Protein AF-A0A7W4UCV7-F1 (afdb_monomer)

InterPro domains:
  IPR056918 Octameric membrane protein [PF24838] (59-195)

Foldseek 3Di:
DDDDDDDDPPPDDPDPVCCCVQPNQDPQDDLQVLCQPLDVNSDQAALVNDDPVVNVVLVVVLVVLVVVLVVLVVVLVVLLVVLVVVLVVVVVVVVVVVVPDDLDALVRVPVVLVVLLVSLVVSLRVSSVSVRVSSNSVSSSQSSCVRPPHRCVNPPVCVQQPVVPDCVSPPDCSVVSNVVSVVSNVVSVVVSVVSNVD

Sequence (198 a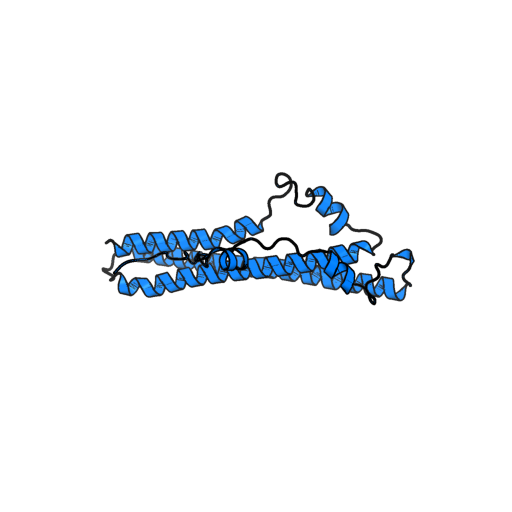a):
MSDDSAGTAVTSPVPRRLWDRYVRTAPSPPLAPIRARLWPGGKAVTWDSLDSATRAAVLDQYKVYVEGADRISARRGVANSFFLALNTAVVTLVGIVAEHPVRISAVMILAPWLALVVQCLAWFWILRSYRQLSSAKYAVIGAIEEALPSSPWWRAEWSALGGGTDSTRYWPFSHVEQLIPALFAGVYSLGFLLLAVR

Secondary structure (DSSP, 8-state):
-------------THHHHHHHHTS-PPPPPHHHHHHHHSGGG----GGGS-HHHHHHHHHHHHHHHHHHHHHHHHHHHHHHHHHHHHHHHHHHHHHHHTS-----HHHHHHHHHHHHHHHHHHHHHHHHHHHHHHHHHHHHHHHHTTSS--IIIIIIHHHTTTTT-TTT---HHHHHHHHHHHHHHHHHHHHHHHHT-

pLDDT: mean 83.21, std 16.08, range [34.19, 97.31]

Organism: NCBI:txid43670

Mean predicted aligned error: 9.28 Å

Solvent-accessible surface area (backbone atoms only — not comparable to full-atom values): 11516 Å² total; per-residue (Å²): 132,90,78,89,82,84,79,80,79,81,75,74,75,74,62,61,69,55,43,54,70,74,67,47,82,78,70,76,65,71,58,68,69,48,52,45,64,72,33,85,94,38,50,88,62,53,54,85,78,48,54,74,70,56,50,50,51,53,53,51,52,47,53,56,49,52,53,54,36,49,55,49,53,51,51,43,50,53,53,52,52,51,53,50,52,52,53,51,52,51,52,53,53,52,55,60,51,62,76,57,84,68,97,66,57,52,73,72,54,46,59,61,49,49,52,51,40,52,49,25,49,52,51,40,52,52,53,50,50,45,51,54,52,39,44,46,44,53,53,51,51,36,59,51,30,70,29,43,97,61,34,65,62,58,59,48,45,36,50,71,38,37,69,84,75,37,64,88,70,47,72,69,65,67,59,60,65,54,45,50,34,54,51,52,36,48,53,54,51,52,54,49,52,63,55,55,77,105

Structure (mmCIF, N/CA/C/O backbone):
data_AF-A0A7W4UCV7-F1
#
_entry.id   AF-A0A7W4UCV7-F1
#
loop_
_atom_site.group_PDB
_atom_site.id
_atom_site.type_symbol
_atom_site.label_atom_id
_atom_site.label_alt_id
_atom_site.label_comp_id
_atom_site.label_asym_id
_atom_site.label_entity_id
_atom_site.label_seq_id
_atom_site.pdbx_PDB_ins_code
_atom_site.Cartn_x
_atom_site.Cartn_y
_atom_site.Cartn_z
_atom_site.occupancy
_atom_site.B_iso_or_equiv
_atom_site.auth_seq_id
_atom_site.auth_comp_id
_atom_site.auth_asym_id
_atom_site.auth_atom_id
_atom_site.pdbx_PDB_model_num
ATOM 1 N N . MET A 1 1 ? -63.977 -11.517 -11.758 1.00 37.31 1 MET A N 1
ATOM 2 C CA . MET A 1 1 ? -63.776 -12.950 -11.481 1.00 37.31 1 MET A CA 1
ATOM 3 C C . MET A 1 1 ? -62.400 -13.299 -12.033 1.00 37.31 1 MET A C 1
ATOM 5 O O . MET A 1 1 ? -62.285 -13.244 -13.247 1.00 37.31 1 MET A O 1
ATOM 9 N N . SER A 1 2 ? -61.405 -13.464 -11.143 1.00 34.19 2 SER A N 1
ATOM 10 C CA . SER A 1 2 ? -60.189 -14.321 -11.229 1.00 34.19 2 SER A CA 1
ATOM 11 C C . SER A 1 2 ? -59.435 -14.446 -12.570 1.00 34.19 2 SER A C 1
ATOM 13 O O . SER A 1 2 ? -60.044 -14.739 -13.588 1.00 34.19 2 SER A O 1
ATOM 15 N N . ASP A 1 3 ? -58.110 -14.421 -12.673 1.00 38.16 3 ASP A N 1
ATOM 16 C CA . ASP A 1 3 ? -57.015 -14.400 -11.700 1.00 38.16 3 ASP A CA 1
ATOM 17 C C . ASP A 1 3 ? -55.701 -14.225 -12.486 1.00 38.16 3 ASP A C 1
ATOM 19 O O . ASP A 1 3 ? -55.603 -14.634 -13.643 1.00 38.16 3 ASP A O 1
ATOM 23 N N . ASP A 1 4 ? -54.716 -13.630 -11.823 1.00 44.81 4 ASP A N 1
ATOM 24 C CA . ASP A 1 4 ? -53.284 -13.945 -11.825 1.00 44.81 4 ASP A CA 1
ATOM 25 C C . ASP A 1 4 ? -52.659 -14.823 -12.928 1.00 44.81 4 ASP A C 1
ATOM 27 O O . ASP A 1 4 ? -52.883 -16.027 -13.027 1.00 44.81 4 ASP A O 1
ATOM 31 N N . SER A 1 5 ? -51.616 -14.268 -13.557 1.00 39.44 5 SER A N 1
ATOM 32 C CA . SER A 1 5 ? -50.313 -14.948 -13.549 1.00 39.44 5 SER A CA 1
ATOM 33 C C . SER A 1 5 ? -49.166 -13.938 -13.628 1.00 39.44 5 SER A C 1
ATOM 35 O O . SER A 1 5 ? -48.867 -13.361 -14.676 1.00 39.44 5 SER A O 1
ATOM 37 N N . ALA A 1 6 ? -48.535 -13.740 -12.474 1.00 40.25 6 ALA A N 1
ATOM 38 C CA . ALA A 1 6 ? -47.362 -12.921 -12.241 1.00 40.25 6 ALA A CA 1
ATOM 39 C C . ALA A 1 6 ? -46.143 -13.382 -13.063 1.00 40.25 6 ALA A C 1
ATOM 41 O O . ALA A 1 6 ? -45.624 -14.483 -12.884 1.00 40.25 6 ALA A O 1
ATOM 42 N N . GLY A 1 7 ? -45.625 -12.487 -13.905 1.00 35.56 7 GLY A N 1
ATOM 43 C CA . GLY A 1 7 ? -44.251 -12.559 -14.392 1.00 35.56 7 GLY A CA 1
ATOM 44 C C . GLY A 1 7 ? -43.306 -12.122 -13.277 1.00 35.56 7 GLY A C 1
ATOM 45 O O . GLY A 1 7 ? -43.182 -10.935 -12.984 1.00 35.56 7 GLY A O 1
ATOM 46 N N . THR A 1 8 ? -42.656 -13.085 -12.631 1.00 39.16 8 THR A N 1
ATOM 47 C CA . THR A 1 8 ? -41.638 -12.866 -11.601 1.00 39.16 8 THR A CA 1
ATOM 48 C C . THR A 1 8 ? -40.481 -12.032 -12.151 1.00 39.16 8 THR A C 1
ATOM 50 O O . THR A 1 8 ? -39.609 -12.540 -12.859 1.00 39.16 8 THR A O 1
ATOM 53 N N . ALA A 1 9 ? -40.447 -10.747 -11.799 1.00 40.94 9 ALA A N 1
ATOM 54 C CA . ALA A 1 9 ? -39.257 -9.924 -11.924 1.00 40.94 9 ALA A CA 1
ATOM 55 C C . ALA A 1 9 ? -38.186 -10.492 -10.983 1.00 40.94 9 ALA A C 1
ATOM 57 O O . ALA A 1 9 ? -38.262 -10.346 -9.764 1.00 40.94 9 ALA A O 1
ATOM 58 N N . VAL A 1 10 ? -37.197 -11.179 -11.557 1.00 48.03 10 VAL A N 1
ATOM 59 C CA . VAL A 1 10 ? -36.006 -11.644 -10.845 1.00 48.03 10 VAL A CA 1
ATOM 60 C C . VAL A 1 10 ? -35.241 -10.411 -10.369 1.00 48.03 10 VAL A C 1
ATOM 62 O O . VAL A 1 10 ? -34.474 -9.795 -11.108 1.00 48.03 10 VAL A O 1
ATOM 65 N N . THR A 1 11 ? -35.468 -10.027 -9.117 1.00 46.53 11 THR A N 1
ATOM 66 C CA . THR A 1 11 ? -34.666 -9.036 -8.409 1.00 46.53 11 THR A CA 1
ATOM 67 C C . THR A 1 11 ? -33.267 -9.614 -8.228 1.00 46.53 11 THR A C 1
ATOM 69 O O . THR A 1 11 ? -33.028 -10.415 -7.323 1.00 46.53 11 THR A O 1
ATOM 72 N N . SER A 1 12 ? -32.318 -9.244 -9.089 1.00 41.19 12 SER A N 1
ATOM 73 C CA . SER A 1 12 ? -30.911 -9.498 -8.787 1.00 41.19 12 SER A CA 1
ATOM 74 C C . SER A 1 12 ? -30.567 -8.711 -7.519 1.00 41.19 12 SER A C 1
ATOM 76 O O . SER A 1 12 ? -30.693 -7.480 -7.541 1.00 41.19 12 SER A O 1
ATOM 78 N N . PRO A 1 13 ? -30.142 -9.349 -6.417 1.00 50.78 13 PRO A N 1
ATOM 79 C CA . PRO A 1 13 ? -29.719 -8.591 -5.261 1.00 50.78 13 PRO A CA 1
ATOM 80 C C . PRO A 1 13 ? -28.466 -7.803 -5.670 1.00 50.78 13 PRO A C 1
ATOM 82 O O . PRO A 1 13 ? -27.599 -8.282 -6.410 1.00 50.78 13 PRO A O 1
ATOM 85 N N . VAL A 1 14 ? -28.350 -6.577 -5.175 1.00 56.09 14 VAL A N 1
ATOM 86 C CA . VAL A 1 14 ? -27.246 -5.659 -5.478 1.00 56.09 14 VAL A CA 1
ATOM 87 C C . VAL A 1 14 ? -25.877 -5.998 -4.817 1.00 56.09 14 VAL A C 1
ATOM 89 O O . VAL A 1 14 ? -24.931 -5.260 -5.085 1.00 56.09 14 VAL A O 1
ATOM 92 N N . PRO A 1 15 ? -25.590 -7.088 -4.057 1.00 53.09 15 PRO A N 1
ATOM 93 C CA . PRO A 1 15 ? -24.314 -7.137 -3.340 1.00 53.09 15 PRO A CA 1
ATOM 94 C C . PRO A 1 15 ? -23.116 -7.593 -4.187 1.00 53.09 15 PRO A C 1
ATOM 96 O O . PRO A 1 15 ? -21.992 -7.215 -3.869 1.00 53.09 15 PRO A O 1
ATOM 99 N N . ARG A 1 16 ? -23.291 -8.348 -5.285 1.00 52.12 16 ARG A N 1
ATOM 100 C CA . ARG A 1 16 ? -22.131 -8.903 -6.020 1.00 52.12 16 ARG A CA 1
ATOM 101 C C . ARG A 1 16 ? -21.290 -7.838 -6.728 1.00 52.12 16 ARG A C 1
ATOM 103 O O . ARG A 1 16 ? -20.074 -7.832 -6.588 1.00 52.12 16 ARG A O 1
ATOM 110 N N . ARG A 1 17 ? -21.917 -6.880 -7.422 1.00 55.03 17 ARG A N 1
ATOM 111 C CA . ARG A 1 17 ? -21.181 -5.871 -8.213 1.00 55.03 17 ARG A CA 1
ATOM 112 C C . ARG A 1 17 ? -20.378 -4.887 -7.360 1.00 55.03 17 ARG A C 1
ATOM 114 O O . ARG A 1 17 ? -19.310 -4.462 -7.791 1.00 55.03 17 ARG A O 1
ATOM 121 N N . LEU A 1 18 ? -20.876 -4.509 -6.181 1.00 52.59 18 LEU A N 1
ATOM 122 C CA . LEU A 1 18 ? -20.160 -3.604 -5.275 1.00 52.59 18 LEU A CA 1
ATOM 123 C C . LEU A 1 18 ? -19.070 -4.360 -4.504 1.00 52.59 18 LEU A C 1
ATOM 125 O O . LEU A 1 18 ? -17.946 -3.875 -4.434 1.00 52.59 18 LEU A O 1
ATOM 129 N N . TRP A 1 19 ? -19.350 -5.576 -4.024 1.00 49.88 19 TRP A N 1
ATOM 130 C CA . TRP A 1 19 ? -18.355 -6.429 -3.364 1.00 49.88 19 TRP A CA 1
ATOM 131 C C . TRP A 1 19 ? -17.178 -6.785 -4.284 1.00 4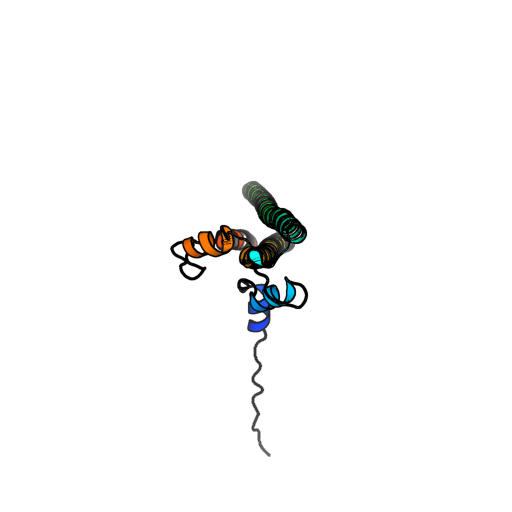9.88 19 TRP A C 1
ATOM 133 O O . TRP A 1 19 ? -16.018 -6.651 -3.891 1.00 49.88 19 TRP A O 1
ATOM 143 N N . ASP A 1 20 ? -17.453 -7.150 -5.540 1.00 56.53 20 ASP A N 1
ATOM 144 C CA . ASP A 1 20 ? -16.415 -7.419 -6.542 1.00 56.53 20 ASP A CA 1
ATOM 145 C C . ASP A 1 20 ? -15.575 -6.171 -6.862 1.00 56.53 20 ASP A C 1
ATOM 147 O O . ASP A 1 20 ? -14.372 -6.277 -7.089 1.00 56.53 20 ASP A O 1
ATOM 151 N N . ARG A 1 21 ? -16.174 -4.973 -6.852 1.00 55.69 21 ARG A N 1
ATOM 152 C CA . ARG A 1 21 ? -15.442 -3.717 -7.097 1.00 55.69 21 ARG A CA 1
ATOM 153 C C . ARG A 1 21 ? -14.578 -3.304 -5.909 1.00 55.69 21 ARG A C 1
ATOM 155 O O . ARG A 1 21 ? -13.449 -2.841 -6.083 1.00 55.69 21 ARG A O 1
ATOM 162 N N . TYR A 1 22 ? -15.108 -3.457 -4.705 1.00 53.06 22 TYR A N 1
ATOM 163 C CA . TYR A 1 22 ? -14.568 -2.796 -3.524 1.00 53.06 22 TYR A CA 1
ATOM 164 C C . TYR A 1 22 ? -13.787 -3.724 -2.599 1.00 53.06 22 TYR A C 1
ATOM 166 O O . TYR A 1 22 ? -12.794 -3.298 -2.013 1.00 53.06 22 TYR A O 1
ATOM 174 N N . VAL A 1 23 ? -14.144 -5.005 -2.548 1.00 55.81 23 VAL A N 1
ATOM 175 C CA . VAL A 1 23 ? -13.533 -5.970 -1.628 1.00 55.81 23 VAL A CA 1
ATOM 176 C C . VAL A 1 23 ? -12.641 -6.969 -2.362 1.00 55.81 23 VAL A C 1
ATOM 178 O O . VAL A 1 23 ? -11.525 -7.233 -1.917 1.00 55.81 23 VAL A O 1
ATOM 181 N N . ARG A 1 24 ? -13.024 -7.452 -3.548 1.00 56.09 24 ARG A N 1
ATOM 182 C CA . ARG A 1 24 ? -12.231 -8.462 -4.275 1.00 56.09 24 ARG A CA 1
ATOM 183 C C . ARG A 1 24 ? -10.873 -7.925 -4.722 1.00 56.09 24 ARG A C 1
ATOM 185 O O . ARG A 1 24 ? -10.802 -6.865 -5.332 1.00 56.09 24 ARG A O 1
ATOM 192 N N . THR A 1 25 ? -9.780 -8.611 -4.401 1.00 58.34 25 THR A N 1
ATOM 193 C CA . THR A 1 25 ? -8.408 -8.233 -4.777 1.00 58.34 25 THR A CA 1
ATOM 194 C C . THR A 1 25 ? -8.333 -8.002 -6.287 1.00 58.34 25 THR A C 1
ATOM 196 O O . THR A 1 25 ? -8.453 -8.944 -7.064 1.00 58.34 25 THR A O 1
ATOM 199 N N . ALA A 1 26 ? -8.173 -6.741 -6.715 1.00 60.84 26 ALA A N 1
ATOM 200 C CA . ALA A 1 26 ? -7.984 -6.447 -8.131 1.00 60.84 26 ALA A CA 1
ATOM 201 C C . ALA A 1 26 ? -6.728 -7.197 -8.619 1.00 60.84 26 ALA A C 1
ATOM 203 O O . ALA A 1 26 ? -5.684 -7.066 -7.953 1.00 60.84 26 ALA A O 1
ATOM 204 N N . PRO A 1 27 ? -6.836 -7.994 -9.700 1.00 66.69 27 PRO A N 1
ATOM 205 C CA . PRO A 1 27 ? -5.694 -8.682 -10.286 1.00 66.69 27 PRO A CA 1
ATOM 206 C C . PRO A 1 27 ? -4.683 -7.661 -10.814 1.00 66.69 27 PRO A C 1
ATOM 208 O O . PRO A 1 27 ? -5.014 -6.485 -11.000 1.00 66.69 27 PRO A O 1
ATOM 211 N N . SER A 1 28 ? -3.449 -8.106 -11.051 1.00 69.56 28 SER A N 1
ATOM 212 C CA . SER A 1 28 ? -2.448 -7.284 -11.732 1.00 69.56 28 SER A CA 1
ATOM 213 C C . SER A 1 28 ? -3.033 -6.720 -13.034 1.00 69.56 28 SER A C 1
ATOM 215 O O . SER A 1 28 ? -3.764 -7.434 -13.730 1.00 69.56 28 SER A O 1
ATOM 217 N N . PRO A 1 29 ? -2.770 -5.443 -13.358 1.00 81.06 29 PRO A N 1
ATOM 218 C CA . PRO A 1 29 ? -3.373 -4.824 -14.526 1.00 81.06 29 PRO A CA 1
ATOM 219 C C . PRO A 1 29 ? -2.959 -5.552 -15.811 1.00 81.06 29 PRO A C 1
ATOM 221 O O . PRO A 1 29 ? -1.829 -6.038 -15.910 1.00 81.06 29 PRO A O 1
ATOM 224 N N . PRO A 1 30 ? -3.857 -5.628 -16.809 1.00 85.50 30 PRO A N 1
ATOM 225 C CA . PRO A 1 30 ? -3.551 -6.284 -18.070 1.00 85.50 30 PRO A CA 1
ATOM 226 C C . PRO A 1 30 ? -2.409 -5.556 -18.786 1.00 85.50 30 PRO A C 1
ATOM 228 O O . PRO A 1 30 ? -2.397 -4.330 -18.888 1.00 85.50 30 PRO A O 1
ATOM 231 N N . LEU A 1 31 ? -1.464 -6.323 -19.326 1.00 86.12 31 LEU A N 1
ATOM 232 C CA . LEU A 1 31 ? -0.253 -5.781 -19.952 1.00 86.12 31 LEU A CA 1
ATOM 233 C C . LEU A 1 31 ? -0.485 -5.247 -21.361 1.00 86.12 31 LEU A C 1
ATOM 235 O O . LEU A 1 31 ? 0.194 -4.317 -21.780 1.00 86.12 31 LEU A O 1
ATOM 239 N N . ALA A 1 32 ? -1.444 -5.812 -22.096 1.00 88.56 32 ALA A N 1
ATOM 240 C CA . ALA A 1 32 ? -1.761 -5.395 -23.461 1.00 88.56 32 ALA A CA 1
ATOM 241 C C . ALA A 1 32 ? -1.995 -3.872 -23.600 1.00 88.56 32 ALA A C 1
ATOM 243 O O . ALA A 1 32 ? -1.324 -3.256 -24.430 1.00 88.56 32 ALA A O 1
ATOM 244 N N . PRO A 1 33 ? -2.852 -3.219 -22.784 1.00 90.31 33 PRO A N 1
ATOM 245 C CA . PRO A 1 33 ? -3.030 -1.769 -22.868 1.00 90.31 33 PRO A CA 1
ATOM 246 C C . PRO A 1 33 ? -1.792 -0.977 -22.431 1.00 90.31 33 PRO A C 1
ATOM 248 O O . PRO A 1 33 ? -1.591 0.129 -22.925 1.00 90.31 33 PRO A O 1
ATOM 251 N N . ILE A 1 34 ? -0.966 -1.522 -21.531 1.00 91.31 34 ILE A N 1
ATOM 252 C CA . ILE A 1 34 ? 0.289 -0.886 -21.111 1.00 91.31 34 ILE A CA 1
ATOM 253 C C . ILE A 1 34 ? 1.271 -0.885 -22.284 1.00 91.31 34 ILE A C 1
ATOM 255 O O . ILE A 1 34 ? 1.723 0.178 -22.696 1.00 91.31 34 ILE A O 1
ATOM 259 N N . ARG A 1 35 ? 1.527 -2.051 -22.886 1.00 90.44 35 ARG A N 1
ATOM 260 C CA . ARG A 1 35 ? 2.420 -2.205 -24.046 1.00 90.44 35 ARG A CA 1
ATOM 261 C C . ARG A 1 35 ? 2.001 -1.317 -25.219 1.00 90.44 35 ARG A C 1
ATOM 263 O O . ARG A 1 35 ? 2.848 -0.669 -25.822 1.00 90.44 35 ARG A O 1
ATOM 270 N N . ALA A 1 36 ? 0.697 -1.231 -25.490 1.00 90.00 36 ALA A N 1
ATOM 271 C CA . ALA A 1 36 ? 0.150 -0.407 -26.568 1.00 90.00 36 ALA A CA 1
ATOM 272 C C . ALA A 1 36 ? 0.306 1.111 -26.346 1.00 90.00 36 ALA A C 1
ATOM 274 O O . ALA A 1 36 ? 0.207 1.873 -27.304 1.00 90.00 36 ALA A O 1
ATOM 275 N N . ARG A 1 37 ? 0.507 1.565 -25.101 1.00 92.50 37 ARG A N 1
ATOM 276 C CA . ARG A 1 37 ? 0.607 2.994 -24.746 1.00 92.50 37 ARG A CA 1
ATOM 277 C C . ARG A 1 37 ? 1.992 3.426 -24.274 1.00 92.50 37 ARG A C 1
ATOM 279 O O . ARG A 1 37 ? 2.225 4.6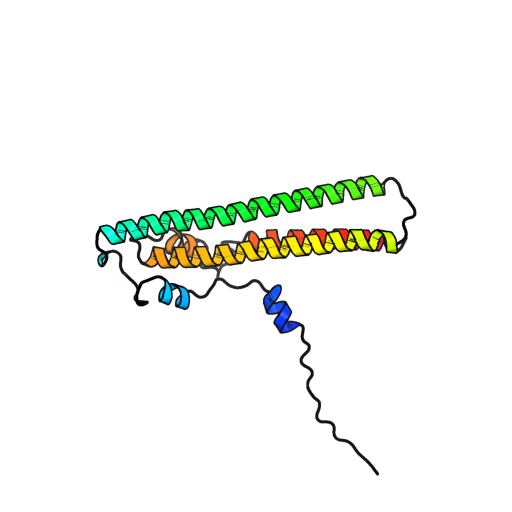24 -24.159 1.00 92.50 37 ARG A O 1
ATOM 286 N N . LEU A 1 38 ? 2.875 2.479 -23.966 1.00 92.56 38 LEU A N 1
ATOM 287 C CA . LEU A 1 38 ? 4.198 2.766 -23.422 1.00 92.56 38 LEU A CA 1
ATOM 288 C C . LEU A 1 38 ? 5.106 3.440 -24.455 1.00 92.56 38 LEU A C 1
ATOM 290 O O . LEU A 1 38 ? 5.801 4.398 -24.132 1.00 92.56 38 LEU A O 1
ATOM 294 N N . TRP A 1 39 ? 5.076 2.942 -25.691 1.00 90.75 39 TRP A N 1
ATOM 295 C CA . TRP A 1 39 ? 5.934 3.411 -26.773 1.00 90.75 39 TRP A CA 1
ATOM 296 C C . TRP A 1 39 ? 5.163 4.320 -27.737 1.00 90.75 39 TRP A C 1
ATOM 298 O O . TRP A 1 39 ? 3.989 4.050 -28.025 1.00 90.75 39 TRP A O 1
ATOM 308 N N . PRO A 1 40 ? 5.799 5.370 -28.289 1.00 86.31 40 PRO A N 1
ATOM 309 C CA . PRO A 1 40 ? 5.191 6.193 -29.327 1.00 86.31 40 PRO A CA 1
ATOM 310 C C . PRO A 1 40 ? 4.684 5.343 -30.501 1.00 86.31 40 PRO A C 1
ATOM 312 O O . PRO A 1 40 ? 5.386 4.471 -31.011 1.00 86.31 40 PRO A O 1
ATOM 315 N N . GLY A 1 41 ? 3.437 5.570 -30.920 1.00 83.44 41 GLY A N 1
ATOM 316 C CA . GLY A 1 41 ? 2.810 4.807 -32.006 1.00 83.44 41 GLY A CA 1
ATOM 317 C C . GLY A 1 41 ? 2.442 3.356 -31.659 1.00 83.44 41 GLY A C 1
ATOM 318 O O . GLY A 1 41 ? 2.043 2.614 -32.554 1.00 83.44 41 GLY A O 1
ATOM 319 N N . GLY A 1 42 ? 2.570 2.940 -30.393 1.00 81.19 42 GLY A N 1
ATOM 320 C CA . GLY A 1 42 ? 2.124 1.634 -29.893 1.00 81.19 42 GLY A CA 1
ATOM 321 C C . GLY A 1 42 ? 2.917 0.430 -30.407 1.00 81.19 42 GLY A C 1
ATOM 322 O O . GLY A 1 42 ? 2.491 -0.710 -30.216 1.00 81.19 42 GLY A O 1
ATOM 323 N N . LYS A 1 43 ? 4.059 0.661 -31.062 1.00 82.00 43 LYS A N 1
ATOM 324 C CA . LYS A 1 43 ? 4.945 -0.398 -31.553 1.00 82.00 43 LYS A CA 1
ATOM 325 C C . LYS A 1 43 ? 5.979 -0.732 -30.487 1.00 82.00 43 LYS A C 1
ATOM 327 O O . LYS A 1 43 ? 6.637 0.164 -29.968 1.00 82.00 43 LYS A O 1
ATOM 332 N N . ALA A 1 44 ? 6.124 -2.018 -30.177 1.00 81.44 44 ALA A N 1
ATOM 333 C CA . ALA A 1 44 ? 7.198 -2.481 -29.309 1.00 81.44 44 ALA A CA 1
ATOM 334 C C . ALA A 1 44 ? 8.559 -2.138 -29.929 1.00 81.44 44 ALA A C 1
ATOM 336 O O . ALA A 1 44 ? 8.744 -2.253 -31.142 1.00 81.44 44 ALA A O 1
ATOM 337 N N . VAL A 1 45 ? 9.493 -1.718 -29.083 1.00 87.62 45 VAL A N 1
ATOM 338 C CA . VAL A 1 45 ? 10.837 -1.300 -29.478 1.00 87.62 45 VAL A CA 1
ATOM 339 C C . VAL A 1 45 ? 11.845 -2.332 -28.980 1.00 87.62 45 VAL A C 1
ATOM 341 O O . VAL A 1 45 ? 11.691 -2.862 -27.881 1.00 87.62 45 VAL A O 1
ATOM 344 N N . THR A 1 46 ? 12.880 -2.619 -29.772 1.00 88.69 46 THR A N 1
ATOM 345 C CA . THR A 1 46 ? 14.003 -3.467 -29.347 1.00 88.69 46 THR A CA 1
ATOM 346 C C . THR A 1 46 ? 15.209 -2.611 -28.978 1.00 88.69 46 THR A C 1
ATOM 348 O O . THR A 1 46 ? 15.446 -1.575 -29.603 1.00 88.69 46 THR A O 1
ATOM 351 N N . TRP A 1 47 ? 16.004 -3.050 -27.999 1.00 89.75 47 TRP A N 1
ATOM 352 C CA . TRP A 1 47 ? 17.213 -2.339 -27.562 1.00 89.75 47 TRP A CA 1
ATOM 353 C C . TRP A 1 47 ? 18.139 -1.959 -28.728 1.00 89.75 47 TRP A C 1
ATOM 355 O O . TRP A 1 47 ? 18.626 -0.828 -28.818 1.00 89.75 47 TRP A O 1
ATOM 365 N N . ASP A 1 48 ? 18.329 -2.891 -29.661 1.00 91.12 48 ASP A N 1
ATOM 366 C CA . ASP A 1 48 ? 19.232 -2.724 -30.800 1.00 91.12 48 ASP A CA 1
ATOM 367 C C . ASP A 1 48 ? 18.712 -1.712 -31.829 1.00 91.12 48 ASP A C 1
ATOM 369 O O . ASP A 1 48 ? 19.513 -1.076 -32.507 1.00 91.12 48 ASP A O 1
ATOM 373 N N . SER A 1 49 ? 17.392 -1.496 -31.895 1.00 89.88 49 SER A N 1
ATOM 374 C CA . SER A 1 49 ? 16.769 -0.525 -32.809 1.00 89.88 49 SER A CA 1
ATOM 375 C C . SER A 1 49 ? 16.871 0.934 -32.347 1.00 89.88 49 SER A C 1
ATOM 377 O O . SER A 1 49 ? 16.645 1.842 -33.143 1.00 89.88 49 SER A O 1
ATOM 379 N N . LEU A 1 50 ? 17.199 1.166 -31.073 1.00 91.69 50 LEU A N 1
ATOM 380 C CA . LEU A 1 50 ? 17.303 2.501 -30.485 1.00 91.69 50 LEU A CA 1
ATOM 381 C C . LEU A 1 50 ? 18.671 3.138 -30.744 1.00 91.69 50 LEU A C 1
ATOM 383 O O . LEU A 1 50 ? 19.702 2.476 -30.634 1.00 91.69 50 LEU A O 1
ATOM 387 N N . ASP A 1 51 ? 18.695 4.443 -31.006 1.00 94.44 51 ASP A N 1
ATOM 388 C CA . ASP A 1 51 ? 19.940 5.210 -31.012 1.00 94.44 51 ASP A CA 1
ATOM 389 C C . ASP A 1 51 ? 20.498 5.404 -29.586 1.00 94.44 51 ASP A C 1
ATOM 391 O O . ASP A 1 51 ? 19.855 5.104 -28.574 1.00 94.44 51 ASP A O 1
ATOM 395 N N . SER A 1 52 ? 21.739 5.884 -29.483 1.00 94.94 52 SER A N 1
ATOM 396 C CA . SER A 1 52 ? 22.416 6.053 -28.190 1.00 94.94 52 SER A CA 1
ATOM 397 C C . SER A 1 52 ? 21.697 7.041 -27.265 1.00 94.94 52 SER A C 1
ATOM 399 O O . SER A 1 52 ? 21.603 6.787 -26.063 1.00 94.94 52 SER A O 1
ATOM 401 N N . ALA A 1 53 ? 21.155 8.131 -27.816 1.00 96.00 53 ALA A N 1
ATOM 402 C CA . ALA A 1 53 ? 20.423 9.142 -27.060 1.00 96.00 53 ALA A CA 1
ATOM 403 C C . ALA A 1 53 ? 19.119 8.579 -26.472 1.00 96.00 53 ALA A C 1
ATOM 405 O O . ALA A 1 53 ? 18.848 8.756 -25.283 1.00 96.00 53 ALA A O 1
ATOM 406 N N . THR A 1 54 ? 18.341 7.834 -27.262 1.00 94.19 54 THR A N 1
ATOM 407 C CA . THR A 1 54 ? 17.090 7.224 -26.798 1.00 94.19 54 THR A CA 1
ATOM 408 C C . THR A 1 54 ? 17.356 6.115 -25.788 1.00 94.19 54 THR A C 1
ATOM 410 O O . THR A 1 54 ? 16.648 6.032 -24.787 1.00 94.19 54 THR A O 1
ATOM 413 N N . ARG A 1 55 ? 18.404 5.297 -25.975 1.00 95.69 55 ARG A N 1
ATOM 414 C CA . ARG A 1 55 ? 18.813 4.292 -24.974 1.00 95.69 55 ARG A CA 1
ATOM 415 C C . ARG A 1 55 ? 19.106 4.928 -23.617 1.00 95.69 55 ARG A C 1
ATOM 417 O O . ARG A 1 55 ? 18.643 4.417 -22.598 1.00 95.69 55 ARG A O 1
ATOM 424 N N . ALA A 1 56 ? 19.839 6.043 -23.603 1.00 96.44 56 ALA A N 1
ATOM 425 C CA . ALA A 1 56 ? 20.126 6.781 -22.377 1.00 96.44 56 ALA A CA 1
ATOM 426 C C . ALA A 1 56 ? 18.838 7.322 -21.732 1.00 96.44 56 ALA A C 1
ATOM 428 O O . ALA A 1 56 ? 18.607 7.089 -20.547 1.00 96.44 56 ALA A O 1
ATOM 429 N N . ALA A 1 57 ? 17.956 7.943 -22.522 1.00 95.62 57 ALA A N 1
ATOM 430 C CA . ALA A 1 57 ? 16.682 8.471 -22.034 1.00 95.62 57 ALA A CA 1
ATOM 431 C C . ALA A 1 57 ? 15.768 7.380 -21.442 1.00 95.62 57 ALA A C 1
ATOM 433 O O . ALA A 1 57 ? 15.202 7.569 -20.366 1.00 95.62 57 ALA A O 1
ATOM 434 N N . VAL A 1 58 ? 15.658 6.219 -22.102 1.00 95.19 58 VAL A N 1
ATOM 435 C CA . VAL A 1 58 ? 14.879 5.070 -21.606 1.00 95.19 58 VAL A CA 1
ATOM 436 C C . VAL A 1 58 ? 15.465 4.539 -20.302 1.00 95.19 58 VAL A C 1
ATOM 438 O O . VAL A 1 58 ? 14.716 4.261 -19.366 1.00 95.19 58 VAL A O 1
ATOM 441 N N . LEU A 1 59 ? 16.793 4.418 -20.212 1.00 96.12 59 LEU A N 1
ATOM 442 C CA . LEU A 1 59 ? 17.456 3.943 -19.001 1.00 96.12 59 LEU A CA 1
ATOM 443 C C . LEU A 1 59 ? 17.257 4.912 -17.824 1.00 96.12 59 LEU A C 1
ATOM 445 O O . LEU A 1 59 ? 17.017 4.469 -16.701 1.00 96.12 59 LEU A O 1
ATOM 449 N N . ASP A 1 60 ? 17.318 6.220 -18.060 1.00 97.31 60 ASP A N 1
ATOM 450 C CA . ASP A 1 60 ? 17.086 7.214 -17.011 1.00 97.31 60 ASP A CA 1
ATOM 451 C C . ASP A 1 60 ? 15.613 7.278 -16.595 1.00 97.31 60 ASP A C 1
ATOM 453 O O . ASP A 1 60 ? 15.313 7.297 -15.398 1.00 97.31 60 ASP A O 1
ATOM 457 N N . GLN A 1 61 ? 14.680 7.192 -17.548 1.00 95.56 61 GLN A N 1
ATOM 458 C CA . GLN A 1 61 ? 13.256 7.062 -17.243 1.00 95.56 61 GLN A CA 1
ATOM 459 C C . GLN A 1 61 ? 12.975 5.793 -16.429 1.00 95.56 61 GLN A C 1
ATOM 461 O O . GLN A 1 61 ? 12.221 5.849 -15.457 1.00 95.56 61 GLN A O 1
ATOM 466 N N . TYR A 1 62 ? 13.603 4.669 -16.78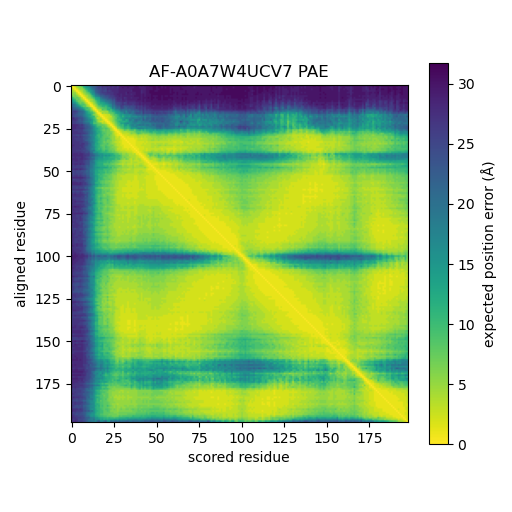3 1.00 96.56 62 TYR A N 1
ATOM 467 C CA . TYR A 1 62 ? 13.507 3.414 -16.043 1.00 96.56 62 TYR A CA 1
ATOM 468 C C . TYR A 1 62 ? 13.968 3.583 -14.590 1.00 96.56 62 TYR A C 1
ATOM 470 O O . TYR A 1 62 ? 13.202 3.270 -13.680 1.00 96.56 62 TYR A O 1
ATOM 478 N N . LYS A 1 63 ? 15.161 4.151 -14.352 1.00 96.88 63 LYS A N 1
ATOM 479 C CA . LYS A 1 63 ? 15.687 4.396 -12.994 1.00 96.88 63 LYS A CA 1
ATOM 480 C C . LYS A 1 63 ? 14.727 5.241 -12.155 1.00 96.88 63 LYS A C 1
ATOM 482 O O . LYS A 1 63 ? 14.352 4.832 -11.058 1.00 96.88 63 LYS A O 1
ATOM 487 N N . VAL A 1 64 ? 14.289 6.387 -12.686 1.00 97.12 64 VAL A N 1
ATOM 488 C CA . VAL A 1 64 ? 13.369 7.303 -11.987 1.00 97.12 64 VAL A CA 1
ATOM 489 C C . VAL A 1 64 ? 12.037 6.615 -11.685 1.00 97.12 64 VAL A C 1
ATOM 491 O O . VAL A 1 64 ? 11.453 6.806 -10.616 1.00 97.12 64 VAL A O 1
ATOM 494 N N . TYR A 1 65 ? 11.535 5.800 -12.613 1.00 95.88 65 TYR A N 1
ATOM 495 C CA . TYR A 1 65 ? 10.254 5.128 -12.444 1.00 95.88 65 TYR A CA 1
ATOM 496 C C . TYR A 1 65 ? 10.322 3.968 -11.442 1.00 95.88 65 TYR A C 1
ATOM 498 O O . TYR A 1 65 ? 9.397 3.823 -10.638 1.00 95.88 65 TYR A O 1
ATOM 506 N N . VAL A 1 66 ? 11.413 3.191 -11.443 1.00 96.38 66 VAL A N 1
ATOM 507 C CA . VAL A 1 66 ? 11.702 2.151 -10.440 1.00 96.38 66 VAL A CA 1
ATOM 508 C C . VAL A 1 66 ? 11.805 2.767 -9.049 1.00 96.38 66 VAL A C 1
ATOM 510 O O . VAL A 1 66 ? 11.113 2.320 -8.136 1.00 96.38 66 VAL A O 1
ATOM 513 N N . GLU A 1 67 ? 12.570 3.848 -8.898 1.00 96.62 67 GLU A N 1
ATOM 514 C CA . GLU A 1 67 ? 12.678 4.561 -7.623 1.00 96.62 67 GLU A CA 1
ATOM 515 C C . GLU A 1 67 ? 11.314 5.111 -7.171 1.00 96.62 67 GLU A C 1
ATOM 517 O O . GLU A 1 67 ? 10.922 4.997 -6.010 1.00 96.62 67 GLU A O 1
ATOM 522 N N . GLY A 1 68 ? 10.530 5.668 -8.096 1.00 95.38 68 GLY A N 1
ATOM 523 C CA . GLY A 1 68 ? 9.176 6.132 -7.810 1.00 95.38 68 GLY A CA 1
ATOM 524 C C . GLY A 1 68 ? 8.220 5.014 -7.375 1.00 95.38 68 GLY A C 1
ATOM 525 O O . GLY A 1 68 ? 7.341 5.257 -6.545 1.00 95.38 68 GLY A O 1
ATOM 526 N N . ALA A 1 69 ? 8.365 3.805 -7.924 1.00 94.12 69 ALA A N 1
ATOM 527 C CA . ALA A 1 69 ? 7.591 2.637 -7.508 1.00 94.12 69 ALA A CA 1
ATOM 528 C C . ALA A 1 69 ? 7.990 2.170 -6.102 1.00 94.12 69 ALA A C 1
ATOM 530 O O . ALA A 1 69 ? 7.109 1.947 -5.268 1.00 94.12 69 ALA A O 1
ATOM 531 N N . ASP A 1 70 ? 9.290 2.118 -5.814 1.00 93.94 70 ASP A N 1
ATOM 532 C CA . ASP A 1 70 ? 9.811 1.760 -4.495 1.00 93.94 70 ASP A CA 1
ATOM 533 C C . ASP A 1 70 ? 9.365 2.750 -3.406 1.00 93.94 70 ASP A C 1
ATOM 535 O O . ASP A 1 70 ? 8.802 2.357 -2.383 1.00 93.94 70 ASP A O 1
ATOM 539 N N . ARG A 1 71 ? 9.449 4.061 -3.673 1.00 95.31 71 ARG A N 1
ATOM 540 C CA . ARG A 1 71 ? 8.963 5.107 -2.752 1.00 95.31 71 ARG A CA 1
ATOM 541 C C . ARG A 1 71 ? 7.483 4.942 -2.386 1.00 95.31 71 ARG A C 1
ATOM 543 O O . ARG A 1 71 ? 7.084 5.298 -1.278 1.00 95.31 71 ARG A O 1
ATOM 550 N N . ILE A 1 72 ? 6.642 4.429 -3.287 1.00 92.50 72 ILE A N 1
ATOM 551 C CA . ILE A 1 72 ? 5.223 4.159 -2.989 1.00 92.50 72 ILE A CA 1
ATOM 552 C C . ILE A 1 72 ? 5.078 2.930 -2.094 1.00 92.50 72 ILE A C 1
ATOM 554 O O . ILE A 1 72 ? 4.290 2.962 -1.146 1.00 92.50 72 ILE A O 1
ATOM 558 N N . SER A 1 73 ? 5.859 1.880 -2.347 1.00 89.50 73 SER A N 1
ATOM 559 C CA . SER A 1 73 ? 5.936 0.714 -1.463 1.00 89.50 73 SER A CA 1
ATOM 560 C C . SER A 1 73 ? 6.386 1.120 -0.051 1.00 89.50 73 SER A C 1
ATOM 562 O O . SER A 1 73 ? 5.748 0.730 0.928 1.00 89.50 73 SER A O 1
ATOM 564 N N . ALA A 1 74 ? 7.380 2.007 0.070 1.00 93.56 74 ALA A N 1
ATOM 565 C CA . ALA A 1 74 ? 7.812 2.570 1.350 1.00 93.56 74 ALA A CA 1
ATOM 566 C C . ALA A 1 74 ? 6.701 3.385 2.043 1.00 93.56 74 ALA A C 1
ATOM 568 O O . ALA A 1 74 ? 6.453 3.211 3.238 1.00 93.56 74 ALA A O 1
ATOM 569 N N . ARG A 1 75 ? 5.959 4.223 1.300 1.00 93.44 75 ARG A N 1
ATOM 570 C CA . ARG A 1 75 ? 4.800 4.971 1.836 1.00 93.44 75 ARG A CA 1
ATOM 571 C C . ARG A 1 75 ? 3.703 4.049 2.372 1.00 93.44 75 ARG A C 1
ATOM 573 O O . ARG A 1 75 ? 3.114 4.368 3.404 1.00 93.44 75 ARG A O 1
ATOM 580 N N . ARG A 1 76 ? 3.451 2.905 1.721 1.00 92.75 76 ARG A N 1
ATOM 581 C CA . ARG A 1 76 ? 2.529 1.877 2.235 1.00 92.75 76 ARG A CA 1
ATOM 582 C C . ARG A 1 76 ? 2.995 1.355 3.594 1.00 92.75 76 ARG A C 1
ATOM 584 O O . ARG A 1 76 ? 2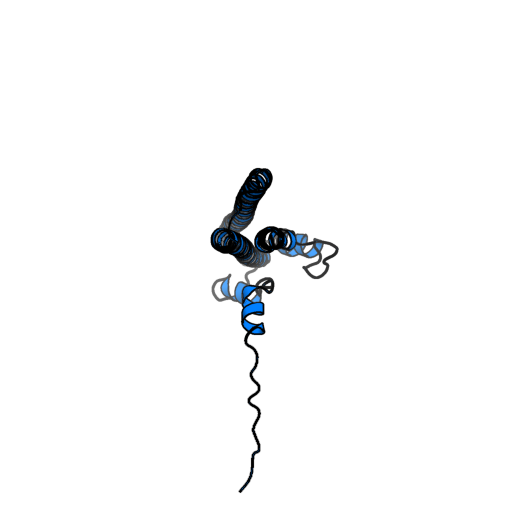.177 1.261 4.505 1.00 92.75 76 ARG A O 1
ATOM 591 N N . GLY A 1 77 ? 4.292 1.070 3.734 1.00 92.06 77 GLY A N 1
ATOM 592 C CA . GLY A 1 77 ? 4.897 0.635 4.996 1.00 92.06 77 GLY A CA 1
ATOM 593 C C . GLY A 1 77 ? 4.720 1.660 6.118 1.00 92.06 77 GLY A C 1
ATOM 594 O O . GLY A 1 77 ? 4.245 1.313 7.196 1.00 92.06 77 GLY A O 1
ATOM 595 N N . VAL A 1 78 ? 5.000 2.939 5.845 1.00 94.50 78 VAL A N 1
ATOM 596 C CA . VAL A 1 78 ? 4.798 4.032 6.817 1.00 94.50 78 VAL A CA 1
ATOM 597 C C . VAL A 1 78 ? 3.329 4.154 7.229 1.00 94.50 78 VAL A C 1
ATOM 599 O O . VAL A 1 78 ? 3.033 4.238 8.420 1.00 94.50 78 VAL A O 1
ATOM 602 N N . ALA A 1 79 ? 2.399 4.120 6.267 1.00 93.75 79 ALA A N 1
ATOM 603 C CA . ALA A 1 79 ? 0.968 4.167 6.558 1.00 93.75 79 ALA A CA 1
ATOM 604 C C . ALA A 1 79 ? 0.535 2.984 7.437 1.00 93.75 79 ALA A C 1
ATOM 606 O O . ALA A 1 79 ? -0.179 3.177 8.418 1.00 93.75 79 ALA A O 1
ATOM 607 N N . ASN A 1 80 ? 1.004 1.772 7.127 1.00 94.00 80 ASN A N 1
ATOM 608 C CA . ASN A 1 80 ? 0.711 0.580 7.915 1.00 94.00 80 ASN A CA 1
ATOM 609 C C . ASN A 1 80 ? 1.175 0.723 9.373 1.00 94.00 80 ASN A C 1
ATOM 611 O O . ASN A 1 80 ? 0.389 0.503 10.293 1.00 94.00 80 ASN A O 1
ATOM 615 N N . SER A 1 81 ? 2.421 1.155 9.585 1.00 94.44 81 SER A N 1
ATOM 616 C CA . SER A 1 81 ? 2.976 1.364 10.927 1.00 94.44 81 SER A CA 1
ATOM 617 C C . SER A 1 81 ? 2.231 2.448 11.708 1.00 94.44 81 SER A C 1
ATOM 619 O O . SER A 1 81 ? 1.984 2.276 12.900 1.00 94.44 81 SER A O 1
ATOM 621 N N . PHE A 1 82 ? 1.822 3.537 11.048 1.00 96.12 82 PHE A N 1
ATOM 622 C CA . PHE A 1 82 ? 1.019 4.594 11.668 1.00 96.12 82 PHE A CA 1
ATOM 623 C C . PHE A 1 82 ? -0.309 4.057 12.218 1.00 96.12 82 PHE A C 1
ATOM 625 O O . PHE A 1 82 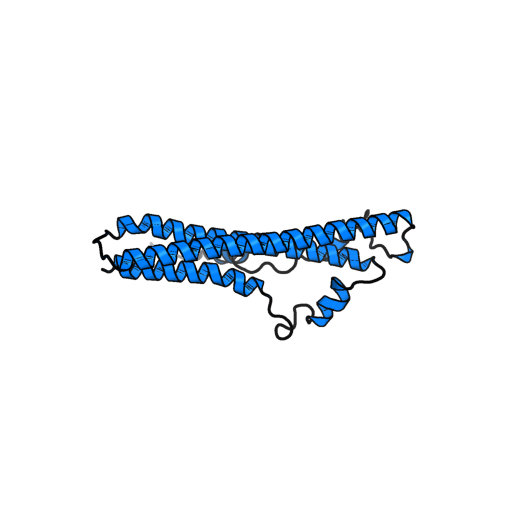? -0.619 4.258 13.393 1.00 96.12 82 PHE A O 1
ATOM 632 N N . PHE A 1 83 ? -1.084 3.346 11.394 1.00 96.00 83 PHE A N 1
ATOM 633 C CA . PHE A 1 83 ? -2.364 2.798 11.839 1.00 96.00 83 PHE A CA 1
ATOM 634 C C . PHE A 1 83 ? -2.182 1.713 12.901 1.00 96.00 83 PHE A C 1
ATOM 636 O O . PHE A 1 83 ? -2.971 1.660 13.842 1.00 96.00 83 PHE A O 1
ATOM 643 N N . LEU A 1 84 ? -1.144 0.881 12.803 1.00 95.56 84 LEU A N 1
ATOM 644 C CA . LEU A 1 84 ? -0.847 -0.111 13.833 1.00 95.56 84 LEU A CA 1
ATOM 645 C C . LEU A 1 84 ? -0.557 0.557 15.185 1.00 95.56 84 LEU A C 1
ATOM 647 O O . LEU A 1 84 ? -1.118 0.148 16.199 1.00 95.56 84 LEU A O 1
ATOM 651 N N . ALA A 1 85 ? 0.265 1.610 15.206 1.00 97.00 85 ALA A N 1
ATOM 652 C CA . ALA A 1 85 ? 0.553 2.368 16.421 1.00 97.00 85 ALA A CA 1
ATOM 653 C C . ALA A 1 85 ? -0.713 3.015 17.004 1.00 97.00 85 ALA A C 1
ATOM 655 O O . ALA A 1 85 ? -0.965 2.907 18.204 1.00 97.00 85 ALA A O 1
ATOM 656 N N . LEU A 1 86 ? -1.542 3.623 16.150 1.00 96.94 86 LEU A N 1
ATOM 657 C CA . LEU A 1 86 ? -2.812 4.223 16.554 1.00 96.94 86 LEU A CA 1
ATOM 658 C C . LEU A 1 86 ? -3.751 3.194 17.203 1.00 96.94 86 LEU A C 1
ATOM 660 O O . LEU A 1 86 ? -4.278 3.441 18.285 1.00 96.94 86 LEU A O 1
ATOM 664 N N . ASN A 1 87 ? -3.950 2.038 16.565 1.00 96.44 87 ASN A N 1
ATOM 665 C CA . ASN A 1 87 ? -4.854 1.008 17.079 1.00 96.44 87 ASN A CA 1
ATOM 666 C C . ASN A 1 87 ? -4.321 0.368 18.369 1.00 96.44 87 ASN A C 1
ATOM 668 O O . ASN A 1 87 ? -5.099 0.121 19.290 1.00 96.44 87 ASN A O 1
ATOM 672 N N . THR A 1 88 ? -3.005 0.164 18.480 1.00 95.38 88 THR A N 1
ATOM 673 C CA . THR A 1 88 ? -2.369 -0.288 19.726 1.00 95.38 88 THR A CA 1
ATOM 674 C C . THR A 1 88 ? -2.602 0.711 20.858 1.00 95.38 88 THR A C 1
ATOM 676 O O . THR A 1 88 ? -3.002 0.305 21.944 1.00 95.38 88 THR A O 1
ATOM 679 N N . ALA A 1 89 ? -2.438 2.015 20.611 1.00 96.69 89 ALA A N 1
ATOM 680 C CA . ALA A 1 89 ? -2.697 3.044 21.619 1.00 96.69 89 ALA A CA 1
ATOM 681 C C . ALA A 1 89 ? -4.162 3.039 22.093 1.00 96.69 89 ALA A C 1
ATOM 683 O O . ALA A 1 89 ? -4.422 3.124 23.293 1.00 96.69 89 ALA A O 1
ATOM 684 N N . VAL A 1 90 ? -5.115 2.874 21.166 1.00 95.69 90 VAL A N 1
ATOM 685 C CA . VAL A 1 90 ? -6.541 2.728 21.499 1.00 95.69 90 VAL A CA 1
ATOM 686 C C . VAL A 1 90 ? -6.781 1.494 22.366 1.00 95.69 90 VAL A C 1
ATOM 688 O O . VAL A 1 90 ? -7.448 1.603 23.390 1.00 95.69 90 VAL A O 1
ATOM 691 N N . VAL A 1 91 ? -6.248 0.329 21.983 1.00 93.12 91 VAL A N 1
ATOM 692 C CA . VAL A 1 91 ? -6.425 -0.914 22.753 1.00 93.12 91 VAL A CA 1
ATOM 693 C C . VAL A 1 91 ? -5.850 -0.771 24.161 1.00 93.12 91 VAL A C 1
ATOM 695 O O . VAL A 1 91 ? -6.517 -1.147 25.122 1.00 93.12 91 VAL A O 1
ATOM 698 N N . THR A 1 92 ? -4.668 -0.168 24.302 1.00 93.81 92 THR A N 1
ATOM 699 C CA . THR A 1 92 ? -4.064 0.116 25.611 1.00 93.81 92 THR A CA 1
ATOM 700 C C . THR A 1 92 ? -4.960 1.017 26.461 1.00 93.81 92 THR A C 1
ATOM 702 O O . THR A 1 92 ? -5.215 0.701 27.620 1.00 93.81 92 THR A O 1
ATOM 705 N N . LEU A 1 93 ? -5.487 2.108 25.893 1.00 91.88 93 LEU A N 1
ATOM 706 C CA . LEU A 1 93 ? -6.378 3.017 26.617 1.00 91.88 93 LEU A CA 1
ATOM 707 C C . LEU A 1 93 ? -7.673 2.319 27.057 1.00 91.88 93 LEU A C 1
ATOM 709 O O . LEU A 1 93 ? -8.111 2.496 28.190 1.00 91.88 93 LEU A O 1
ATOM 713 N N . VAL A 1 94 ? -8.264 1.500 26.183 1.00 88.19 94 VAL A N 1
ATOM 714 C CA . VAL A 1 94 ? -9.456 0.703 26.510 1.00 88.19 94 VAL A CA 1
ATOM 715 C C . VAL A 1 94 ? -9.158 -0.294 27.631 1.00 88.19 94 VAL A C 1
ATOM 717 O O . VAL A 1 94 ? -9.972 -0.424 28.540 1.00 88.19 94 VAL A O 1
ATOM 720 N N . GLY A 1 95 ? -7.996 -0.954 27.601 1.00 87.50 95 GLY A N 1
ATOM 721 C CA . GLY A 1 95 ? -7.557 -1.866 28.658 1.00 87.50 95 GLY A CA 1
ATOM 722 C C . GLY A 1 95 ? -7.462 -1.181 30.022 1.00 87.50 95 GLY A C 1
ATOM 723 O O . GLY A 1 95 ? -8.007 -1.695 30.992 1.00 87.50 95 GLY A O 1
ATOM 724 N N . ILE A 1 96 ? -6.869 0.016 30.075 1.00 89.50 96 ILE A N 1
ATOM 725 C CA . ILE A 1 96 ? -6.762 0.815 31.308 1.00 89.50 96 ILE A CA 1
ATOM 726 C C . ILE A 1 96 ? -8.149 1.223 31.826 1.00 89.50 96 ILE A C 1
ATOM 728 O O . ILE A 1 96 ? -8.442 1.091 33.010 1.00 89.50 96 ILE A O 1
ATOM 732 N N . VAL A 1 97 ? -9.035 1.703 30.947 1.00 84.75 97 VAL A N 1
ATOM 733 C CA . VAL A 1 97 ? -10.392 2.121 31.347 1.00 84.75 97 VAL A CA 1
ATOM 734 C C . VAL A 1 97 ? -11.229 0.931 31.827 1.00 84.75 97 VAL A C 1
ATOM 736 O O . VAL A 1 97 ? -12.053 1.087 32.727 1.00 84.75 97 VAL A O 1
ATOM 739 N N . ALA A 1 98 ? -11.009 -0.264 31.274 1.00 81.31 98 ALA A N 1
ATOM 740 C CA . ALA A 1 98 ? -11.724 -1.472 31.674 1.00 81.31 98 ALA A CA 1
ATOM 741 C C . ALA A 1 98 ? -11.443 -1.908 33.127 1.00 81.31 98 ALA A C 1
ATOM 743 O O . ALA A 1 98 ? -12.282 -2.594 33.713 1.00 81.31 98 ALA A O 1
ATOM 744 N N . GLU A 1 99 ? -10.323 -1.490 33.732 1.00 82.62 99 GLU A N 1
ATOM 745 C CA . GLU A 1 99 ? -10.010 -1.760 35.147 1.00 82.62 99 GLU A CA 1
ATOM 746 C C . GLU A 1 99 ? -10.889 -0.957 36.121 1.00 82.62 99 GLU A C 1
ATOM 748 O O . GLU A 1 99 ? -11.082 -1.356 37.271 1.00 82.62 99 GLU A O 1
ATOM 753 N N . HIS A 1 100 ? -11.482 0.147 35.660 1.00 80.75 100 HIS A N 1
ATOM 754 C CA . HIS A 1 100 ? -12.367 1.000 36.448 1.00 80.75 100 HIS A CA 1
ATOM 755 C C . HIS A 1 100 ? -13.783 0.976 35.855 1.00 80.75 100 HIS A C 1
ATOM 757 O O . HIS A 1 100 ? -14.134 1.854 35.065 1.00 80.75 100 HIS A O 1
ATOM 763 N N . PRO A 1 101 ? -14.623 -0.018 36.209 1.00 66.38 101 PRO A N 1
ATOM 764 C CA . PRO A 1 101 ? -15.926 -0.204 35.583 1.00 66.38 101 PRO A CA 1
ATOM 765 C C . PRO A 1 101 ? -16.880 0.944 35.934 1.00 66.38 101 PRO A C 1
ATOM 767 O O . PRO A 1 101 ? -17.543 0.946 36.971 1.00 66.38 101 PRO A O 1
ATOM 770 N N . VAL A 1 102 ? -16.975 1.923 35.038 1.00 72.69 102 VAL A N 1
ATOM 771 C CA . VAL A 1 102 ? -18.009 2.960 35.067 1.00 72.69 102 VAL A CA 1
ATOM 772 C C . VAL A 1 102 ? -19.250 2.416 34.359 1.00 72.69 102 VAL A C 1
ATOM 774 O O . VAL A 1 102 ? -19.149 1.803 33.296 1.00 72.69 102 VAL A O 1
ATOM 777 N N . ARG A 1 103 ? -20.444 2.647 34.920 1.00 76.12 103 ARG A N 1
ATOM 778 C CA . ARG A 1 103 ? -21.702 2.373 34.208 1.00 76.12 103 ARG A CA 1
ATOM 779 C C . ARG A 1 103 ? -21.855 3.379 33.070 1.00 76.12 103 AR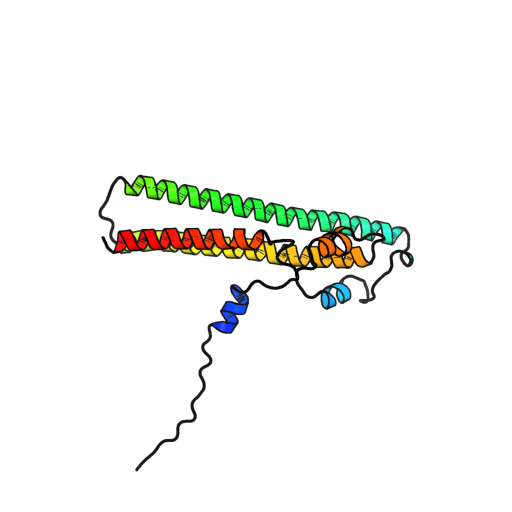G A C 1
ATOM 781 O O . ARG A 1 103 ? -22.283 4.508 33.292 1.00 76.12 103 ARG A O 1
ATOM 788 N N . ILE A 1 104 ? -21.486 2.969 31.863 1.00 77.38 104 ILE A N 1
ATOM 789 C CA . ILE A 1 104 ? -21.634 3.764 30.645 1.00 77.38 104 ILE A CA 1
ATOM 790 C C . ILE A 1 104 ? -22.777 3.157 29.837 1.00 77.38 104 ILE A C 1
ATOM 792 O O . ILE A 1 104 ? -22.809 1.951 29.612 1.00 77.38 104 ILE A O 1
ATOM 796 N N . SER A 1 105 ? -23.731 3.982 29.403 1.00 84.19 105 SER A N 1
ATOM 797 C CA . SER A 1 105 ? -24.823 3.491 28.558 1.00 84.19 105 SER A CA 1
ATOM 798 C C . SER A 1 105 ? -24.297 3.017 27.197 1.00 84.19 105 SER A C 1
ATOM 800 O O . SER A 1 105 ? -23.391 3.629 26.625 1.00 84.19 105 SER A O 1
ATOM 802 N N . ALA A 1 106 ? -24.911 1.974 26.631 1.00 83.31 106 ALA A N 1
ATOM 803 C CA . ALA A 1 106 ? -24.557 1.460 25.304 1.00 83.31 106 ALA A CA 1
ATOM 804 C C . ALA A 1 106 ? -24.593 2.550 24.210 1.00 83.31 106 ALA A C 1
ATOM 806 O O . ALA A 1 106 ? -23.781 2.552 23.286 1.00 83.31 106 ALA A O 1
ATOM 807 N N . VAL A 1 107 ? -25.493 3.530 24.346 1.00 86.56 107 VAL A N 1
ATOM 808 C CA . VAL A 1 107 ? -25.613 4.663 23.415 1.00 86.56 107 VAL A CA 1
ATOM 809 C C . VAL A 1 107 ? -24.372 5.561 23.454 1.00 86.56 107 VAL A C 1
ATOM 811 O O . VAL A 1 107 ? -23.923 6.026 22.408 1.00 86.56 107 VAL A O 1
ATOM 814 N N . MET A 1 108 ? -23.767 5.767 24.628 1.00 86.75 108 MET A N 1
ATOM 815 C CA . MET A 1 108 ? -22.564 6.598 24.767 1.00 86.75 108 MET A CA 1
ATOM 816 C C . MET A 1 108 ? -21.320 5.956 24.142 1.00 86.75 108 MET A C 1
ATOM 818 O O . MET A 1 108 ? -20.462 6.675 23.633 1.00 86.75 108 MET A O 1
ATOM 822 N N . ILE A 1 109 ? -21.221 4.622 24.140 1.00 89.12 109 ILE A N 1
ATOM 823 C CA . ILE A 1 109 ? -20.091 3.900 23.526 1.00 89.12 109 ILE A CA 1
ATOM 824 C C . ILE A 1 109 ? -20.287 3.610 22.030 1.00 89.12 109 ILE A C 1
ATOM 826 O O . ILE A 1 109 ? -19.332 3.230 21.352 1.00 89.12 109 ILE A O 1
ATOM 830 N N . LEU A 1 110 ? -21.486 3.835 21.484 1.00 92.12 110 LEU A N 1
ATOM 831 C CA . LEU A 1 110 ? -21.779 3.599 20.069 1.00 92.12 110 LEU A CA 1
ATOM 832 C C . LEU A 1 110 ? -20.973 4.523 19.148 1.00 92.12 110 LEU A C 1
ATOM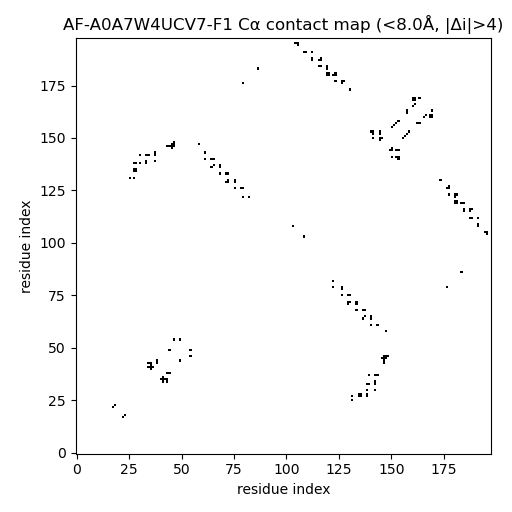 834 O O . LEU A 1 110 ? -20.388 4.065 18.168 1.00 92.12 110 LEU A O 1
ATOM 838 N N . ALA A 1 111 ? -20.925 5.817 19.469 1.00 93.12 111 ALA A N 1
ATOM 839 C CA . ALA A 1 111 ? -20.188 6.805 18.684 1.00 93.12 111 ALA A CA 1
ATOM 840 C C . ALA A 1 111 ? -18.673 6.506 18.597 1.00 93.12 111 ALA A C 1
ATOM 842 O O . ALA A 1 111 ? -18.158 6.445 17.476 1.00 93.12 111 ALA A O 1
ATOM 843 N N . PRO A 1 112 ? -17.942 6.266 19.710 1.00 93.00 112 PRO A N 1
ATOM 844 C CA . PRO A 1 112 ? -16.524 5.917 19.631 1.00 93.00 112 PRO A CA 1
ATOM 845 C C . PRO A 1 112 ? -16.289 4.560 18.958 1.00 93.00 112 PRO A C 1
ATOM 847 O O . PRO A 1 112 ? -15.357 4.444 18.166 1.00 93.00 112 PRO A O 1
ATOM 850 N N . TRP A 1 113 ? -17.144 3.555 19.185 1.00 94.62 113 TRP A N 1
ATOM 851 C CA . TRP A 1 113 ? -17.045 2.282 18.464 1.00 94.62 113 TRP A CA 1
ATOM 852 C C . TRP A 1 113 ? -17.163 2.477 16.946 1.00 94.62 113 TRP A C 1
ATOM 854 O O . TRP A 1 113 ? -16.323 1.981 16.192 1.00 94.62 113 TRP A O 1
ATOM 864 N N . LEU A 1 114 ? -18.152 3.253 16.490 1.00 95.94 114 LEU A N 1
ATOM 865 C CA . LEU A 1 114 ? -18.344 3.525 15.068 1.00 95.94 114 LEU A CA 1
ATOM 866 C C . LEU A 1 114 ? -17.130 4.246 14.470 1.00 95.94 114 LEU A C 1
ATOM 868 O O . LEU A 1 114 ? -16.682 3.884 13.383 1.00 95.94 114 LEU A O 1
ATOM 872 N N . ALA A 1 115 ? -16.558 5.215 15.190 1.00 96.06 115 ALA A N 1
ATOM 873 C CA . ALA A 1 115 ? -15.342 5.903 14.765 1.00 96.06 115 ALA A CA 1
ATOM 874 C C . ALA A 1 115 ? -14.159 4.932 14.588 1.00 96.06 115 ALA A C 1
ATOM 876 O O . ALA A 1 115 ? -13.453 5.006 13.582 1.00 96.06 115 ALA A O 1
ATOM 877 N N . LEU A 1 116 ? -13.976 3.981 15.512 1.00 96.38 116 LEU A N 1
ATOM 878 C CA . LEU A 1 116 ? -12.919 2.966 15.426 1.00 96.38 116 LEU A CA 1
ATOM 879 C C . LEU A 1 116 ? -13.119 2.006 14.247 1.00 96.38 116 LEU A C 1
ATOM 881 O O . LEU A 1 116 ? -12.165 1.697 13.529 1.00 96.38 116 LEU A O 1
ATOM 885 N N . VAL A 1 117 ? -14.356 1.566 14.002 1.00 96.50 117 VAL A N 1
ATOM 886 C CA . VAL A 1 117 ? -14.677 0.700 12.857 1.00 96.50 117 VAL A CA 1
ATOM 887 C C . VAL A 1 117 ? -14.451 1.437 11.537 1.00 96.50 117 VAL A C 1
ATOM 889 O O . VAL A 1 117 ? -13.798 0.902 10.640 1.00 96.50 117 VAL A O 1
ATOM 892 N N . VAL A 1 118 ? -14.928 2.680 11.417 1.00 96.38 118 VAL A N 1
ATOM 893 C CA . VAL A 1 118 ? -14.711 3.515 10.224 1.00 96.38 118 VAL A CA 1
ATOM 894 C C . VAL A 1 118 ? -13.219 3.741 9.981 1.00 96.38 118 VAL A C 1
ATOM 896 O O . VAL A 1 118 ? -12.768 3.641 8.840 1.00 96.38 118 VAL A O 1
ATOM 899 N N . GLN A 1 119 ? -12.434 3.964 11.035 1.00 96.75 119 GLN A N 1
ATOM 900 C CA . GLN A 1 119 ? -10.984 4.106 10.931 1.00 96.75 119 GLN A CA 1
ATOM 901 C C . GLN A 1 119 ? -10.299 2.818 10.442 1.00 96.75 119 GLN A C 1
ATOM 903 O O . GLN A 1 119 ? -9.407 2.882 9.594 1.00 96.75 119 GLN A O 1
ATOM 908 N N . CYS A 1 120 ? -10.729 1.641 10.911 1.00 96.19 120 CYS A N 1
ATOM 909 C CA . CYS A 1 120 ? -10.226 0.354 10.413 1.00 96.19 120 CYS A CA 1
ATOM 910 C C . CYS A 1 120 ? -10.561 0.145 8.931 1.00 96.19 120 CYS A C 1
ATOM 912 O O . CYS A 1 120 ? -9.724 -0.324 8.157 1.00 96.19 120 CYS A O 1
ATOM 914 N N . LEU A 1 121 ? -11.768 0.537 8.511 1.00 93.81 121 LEU A N 1
ATOM 915 C CA . LEU A 1 121 ? -12.138 0.519 7.099 1.00 93.81 121 LEU A CA 1
ATOM 916 C C . LEU A 1 121 ? -11.225 1.458 6.304 1.00 93.81 121 LEU A C 1
ATOM 918 O O . LEU A 1 121 ? -10.611 1.020 5.334 1.00 93.81 121 LEU A O 1
ATOM 922 N N . ALA A 1 122 ? -11.068 2.715 6.726 1.00 94.75 122 ALA A N 1
ATOM 923 C CA . ALA A 1 122 ? -10.195 3.679 6.056 1.00 94.75 122 ALA A CA 1
ATOM 924 C C . ALA A 1 122 ? -8.763 3.140 5.884 1.00 94.75 122 ALA A C 1
ATOM 926 O O . ALA A 1 122 ? -8.210 3.206 4.783 1.00 94.75 122 ALA A O 1
ATOM 927 N N . TRP A 1 123 ? -8.202 2.523 6.928 1.00 95.00 123 TRP A N 1
ATOM 928 C CA . TRP A 1 123 ? -6.900 1.857 6.873 1.00 95.00 123 TRP A CA 1
ATOM 929 C C . TRP A 1 123 ? -6.842 0.778 5.783 1.00 95.00 123 TRP A C 1
ATOM 931 O O . TRP A 1 123 ? -5.956 0.814 4.922 1.00 95.00 123 TRP A O 1
ATOM 941 N N . PHE A 1 124 ? -7.814 -0.139 5.760 1.00 91.88 124 PHE A N 1
ATOM 942 C CA . PHE A 1 124 ? -7.905 -1.189 4.742 1.00 91.88 124 PHE A CA 1
ATOM 943 C C . PHE A 1 124 ? -7.910 -0.613 3.316 1.00 91.88 124 PHE A C 1
ATOM 945 O O . PHE A 1 124 ? -7.158 -1.063 2.445 1.00 91.88 124 PHE A O 1
ATOM 952 N N . TRP A 1 125 ? -8.722 0.418 3.077 1.00 90.44 125 TRP A N 1
ATOM 953 C CA . TRP A 1 125 ? -8.844 1.060 1.767 1.00 90.44 125 TRP A CA 1
ATOM 954 C C . TRP A 1 125 ? -7.566 1.766 1.323 1.00 90.44 125 TRP A C 1
ATOM 956 O O . TRP A 1 125 ? -7.189 1.678 0.152 1.00 90.44 125 TRP A O 1
ATOM 966 N N . ILE A 1 126 ? -6.871 2.418 2.253 1.00 91.94 126 ILE A N 1
ATOM 967 C CA . ILE A 1 126 ? -5.594 3.080 1.984 1.00 91.94 126 ILE A CA 1
ATOM 968 C C . ILE A 1 126 ? -4.538 2.050 1.568 1.00 91.94 126 ILE A C 1
ATOM 970 O O . ILE A 1 126 ? -3.909 2.213 0.519 1.00 91.94 126 ILE A O 1
ATOM 974 N N . LEU A 1 127 ? -4.379 0.952 2.318 1.00 90.38 127 LEU A N 1
ATOM 975 C CA . LEU A 1 127 ? -3.425 -0.109 1.966 1.00 90.38 127 LEU A CA 1
ATOM 976 C C . LEU A 1 127 ? -3.745 -0.743 0.611 1.00 90.38 127 LEU A C 1
ATOM 978 O O . LEU A 1 127 ? -2.852 -0.976 -0.210 1.00 90.38 127 LEU A O 1
ATOM 982 N N . ARG A 1 128 ? -5.031 -0.981 0.348 1.00 87.25 128 ARG A N 1
ATOM 983 C CA . ARG A 1 128 ? -5.508 -1.516 -0.927 1.00 87.25 128 ARG A CA 1
ATOM 984 C C . ARG A 1 128 ? -5.181 -0.585 -2.095 1.00 87.25 128 ARG A C 1
ATOM 986 O O . ARG A 1 128 ? -4.719 -1.072 -3.127 1.00 87.25 128 ARG A O 1
ATOM 993 N N . SER A 1 129 ? -5.402 0.718 -1.937 1.00 88.94 129 SER A N 1
ATOM 994 C CA . SER A 1 129 ? -5.082 1.730 -2.951 1.00 88.94 129 SER A CA 1
ATOM 995 C C . SER A 1 129 ? -3.588 1.732 -3.281 1.00 88.94 129 SER A C 1
ATOM 997 O O . SER A 1 129 ? -3.209 1.608 -4.448 1.00 88.94 129 SER A O 1
ATOM 999 N N . TYR A 1 130 ? -2.730 1.739 -2.253 1.00 90.69 130 TYR A N 1
ATOM 1000 C CA . TYR A 1 130 ? -1.283 1.643 -2.442 1.00 90.69 130 TYR A CA 1
ATOM 1001 C C . TYR A 1 130 ? -0.877 0.371 -3.181 1.00 90.69 130 TYR A C 1
ATOM 1003 O O . TYR A 1 130 ? -0.096 0.438 -4.125 1.00 90.69 130 TYR A O 1
ATOM 1011 N N . ARG A 1 131 ? -1.443 -0.785 -2.810 1.00 86.44 131 ARG A N 1
ATOM 1012 C CA . ARG A 1 131 ? -1.167 -2.052 -3.498 1.00 86.44 131 ARG A CA 1
ATOM 1013 C C . ARG A 1 131 ? -1.529 -1.981 -4.981 1.00 86.44 131 ARG A C 1
ATOM 1015 O O . ARG A 1 131 ? -0.720 -2.383 -5.809 1.00 86.44 131 ARG A O 1
ATOM 1022 N N . GLN A 1 132 ? -2.715 -1.475 -5.320 1.00 87.81 132 GLN A N 1
ATOM 1023 C CA . GLN A 1 132 ? -3.158 -1.362 -6.715 1.00 87.81 132 GLN A CA 1
ATOM 1024 C C . GLN A 1 132 ? -2.235 -0.450 -7.530 1.00 87.81 132 GLN A C 1
ATOM 1026 O O . GLN A 1 132 ? -1.832 -0.813 -8.637 1.00 87.81 132 GLN A O 1
ATOM 1031 N N . LEU A 1 133 ? -1.857 0.699 -6.965 1.00 90.75 133 LEU A N 1
ATOM 1032 C CA . LEU A 1 133 ? -0.955 1.641 -7.619 1.00 90.75 133 LEU A CA 1
ATOM 1033 C C . LEU A 1 133 ? 0.448 1.053 -7.810 1.00 90.75 133 LEU A C 1
ATOM 1035 O O . LEU A 1 133 ? 1.004 1.158 -8.903 1.00 90.75 133 LEU A O 1
ATOM 1039 N N . SER A 1 134 ? 1.003 0.401 -6.783 1.00 90.12 134 SER A N 1
ATOM 1040 C CA . SER A 1 134 ? 2.291 -0.292 -6.881 1.00 90.12 134 SER A CA 1
ATOM 1041 C C . SER A 1 134 ? 2.243 -1.376 -7.956 1.00 90.12 134 SER A C 1
ATOM 1043 O O . SER A 1 134 ? 3.101 -1.386 -8.833 1.00 90.12 134 SER A O 1
ATOM 1045 N N . SER A 1 135 ? 1.218 -2.238 -7.969 1.00 88.69 135 SER A N 1
ATOM 1046 C CA . SER A 1 135 ? 1.068 -3.281 -8.995 1.00 88.69 135 SER A CA 1
ATOM 1047 C C . SER A 1 135 ? 1.023 -2.708 -10.415 1.00 88.69 135 SER A C 1
ATOM 1049 O O . SER A 1 135 ? 1.642 -3.267 -11.317 1.00 88.69 135 SER A O 1
ATOM 1051 N N . ALA A 1 136 ? 0.339 -1.579 -10.622 1.00 91.25 136 ALA A N 1
ATOM 1052 C CA . ALA A 1 136 ? 0.322 -0.907 -11.919 1.00 91.25 136 ALA A CA 1
ATOM 1053 C C . ALA A 1 136 ? 1.690 -0.350 -12.316 1.00 91.25 136 ALA A C 1
ATOM 1055 O O . ALA A 1 136 ? 2.105 -0.513 -13.462 1.00 91.25 136 ALA A O 1
ATOM 1056 N N . LYS A 1 137 ? 2.417 0.256 -11.375 1.00 92.75 137 LYS A N 1
ATOM 1057 C CA . LYS A 1 137 ? 3.770 0.757 -11.634 1.00 92.75 137 LYS A CA 1
ATOM 1058 C C . LYS A 1 137 ? 4.737 -0.367 -11.981 1.00 92.75 137 LYS A C 1
ATOM 1060 O O . LYS A 1 137 ? 5.441 -0.256 -12.976 1.00 92.75 137 LYS A O 1
ATOM 1065 N N . TYR A 1 138 ? 4.723 -1.465 -11.234 1.00 91.88 138 TYR A N 1
ATOM 1066 C CA . TYR A 1 138 ? 5.576 -2.615 -11.527 1.00 91.88 138 TYR A CA 1
ATOM 1067 C C . TYR A 1 138 ? 5.243 -3.276 -12.876 1.00 91.88 138 TYR A C 1
ATOM 1069 O O . TYR A 1 138 ? 6.151 -3.665 -13.603 1.00 91.88 138 TYR A O 1
ATOM 1077 N N . ALA A 1 139 ? 3.972 -3.306 -13.289 1.00 92.38 139 ALA A N 1
ATOM 1078 C CA . ALA A 1 139 ? 3.608 -3.758 -14.636 1.00 92.38 139 ALA A CA 1
ATOM 1079 C C . ALA A 1 139 ? 4.185 -2.854 -15.747 1.00 92.38 139 ALA A C 1
ATOM 1081 O O . ALA A 1 139 ? 4.622 -3.349 -16.784 1.00 92.38 139 ALA A O 1
ATOM 1082 N N . VAL A 1 140 ? 4.222 -1.533 -15.531 1.00 94.56 140 VAL A N 1
ATOM 1083 C CA . VAL A 1 140 ? 4.874 -0.587 -16.456 1.00 94.56 140 VAL A CA 1
ATOM 1084 C C . VAL A 1 140 ? 6.391 -0.784 -16.470 1.00 94.56 140 VAL A C 1
ATOM 1086 O O . VAL A 1 140 ? 6.975 -0.804 -17.548 1.00 94.56 140 VAL A O 1
ATOM 1089 N N . ILE A 1 141 ? 7.020 -0.985 -15.306 1.00 95.38 141 ILE A N 1
ATOM 1090 C CA . ILE A 1 141 ? 8.456 -1.301 -15.194 1.00 95.38 141 ILE A CA 1
ATOM 1091 C C . ILE A 1 141 ? 8.787 -2.539 -16.025 1.00 95.38 141 ILE A C 1
ATOM 1093 O O . ILE A 1 141 ? 9.695 -2.487 -16.849 1.00 95.38 141 ILE A O 1
ATOM 1097 N N . GLY A 1 142 ? 8.011 -3.616 -15.878 1.00 93.69 142 GLY A N 1
ATOM 1098 C CA . GLY A 1 142 ? 8.225 -4.835 -16.654 1.00 93.69 142 GLY A CA 1
ATOM 1099 C C . GLY A 1 142 ? 8.081 -4.627 -18.162 1.00 93.69 142 GLY A C 1
ATOM 1100 O O . GLY A 1 142 ? 8.903 -5.115 -18.931 1.00 93.69 142 GLY A O 1
ATOM 1101 N N . ALA A 1 143 ? 7.107 -3.823 -18.595 1.00 93.12 143 ALA A N 1
ATOM 1102 C CA . ALA A 1 143 ? 6.961 -3.470 -20.007 1.00 93.12 143 ALA A CA 1
ATOM 1103 C C . ALA A 1 143 ? 8.133 -2.619 -20.547 1.00 93.12 143 ALA A C 1
ATOM 1105 O O . ALA A 1 143 ? 8.450 -2.714 -21.731 1.00 93.12 143 ALA A O 1
ATOM 1106 N N . ILE A 1 144 ? 8.796 -1.816 -19.706 1.00 94.00 144 ILE A N 1
ATOM 1107 C CA . ILE A 1 144 ? 10.040 -1.118 -20.075 1.00 94.00 144 ILE A CA 1
ATOM 1108 C C . ILE A 1 144 ? 11.204 -2.116 -20.160 1.00 94.00 144 ILE A C 1
ATOM 1110 O O . ILE A 1 144 ? 11.971 -2.078 -21.121 1.00 94.00 144 ILE A O 1
ATOM 1114 N N . GLU A 1 145 ? 11.317 -3.045 -19.204 1.00 94.81 145 GLU A N 1
ATOM 1115 C CA . GLU A 1 145 ? 12.363 -4.080 -19.203 1.00 94.81 145 GLU A CA 1
ATOM 1116 C C . GLU A 1 145 ? 12.309 -5.029 -20.415 1.00 94.81 145 GLU A C 1
ATOM 1118 O O . GLU A 1 145 ? 13.309 -5.664 -20.760 1.00 94.81 145 GLU A O 1
ATOM 1123 N N . GLU A 1 146 ? 11.164 -5.140 -21.091 1.00 91.88 146 GLU A N 1
ATOM 1124 C CA . GLU A 1 146 ? 11.051 -5.878 -22.356 1.00 91.88 146 GLU A CA 1
ATOM 1125 C C . GLU A 1 146 ? 11.929 -5.271 -23.465 1.00 91.88 146 GLU A C 1
ATOM 1127 O O . GLU A 1 146 ? 12.433 -6.014 -24.306 1.00 91.88 146 GLU A O 1
ATOM 1132 N N . ALA A 1 147 ? 12.165 -3.954 -23.438 1.00 91.12 147 ALA A N 1
ATOM 1133 C CA . ALA A 1 147 ? 13.029 -3.255 -24.391 1.00 91.12 147 ALA A CA 1
ATOM 1134 C C . ALA A 1 147 ? 14.477 -3.084 -23.903 1.00 91.12 147 ALA A C 1
ATOM 1136 O O . ALA A 1 147 ? 15.340 -2.700 -24.692 1.00 91.12 147 ALA A O 1
ATOM 1137 N N . LEU A 1 148 ? 14.754 -3.341 -22.621 1.00 94.06 148 LEU A N 1
ATOM 1138 C CA . LEU A 1 148 ? 16.097 -3.273 -22.045 1.00 94.06 148 LEU A CA 1
ATOM 1139 C C . LEU A 1 148 ? 16.897 -4.555 -22.349 1.00 94.06 148 LEU A C 1
ATOM 1141 O O . LEU A 1 148 ? 16.316 -5.629 -22.539 1.00 94.06 148 LEU A O 1
ATOM 1145 N N . PRO A 1 149 ? 18.244 -4.480 -22.364 1.00 93.25 149 PRO A N 1
ATOM 1146 C CA . PRO A 1 149 ? 19.089 -5.629 -22.696 1.00 93.25 149 PRO A CA 1
ATOM 1147 C C . PRO A 1 149 ? 19.012 -6.732 -21.633 1.00 93.25 149 PRO A C 1
ATOM 1149 O O . PRO A 1 149 ? 19.272 -7.898 -21.917 1.00 93.25 149 PRO A O 1
ATOM 1152 N N . SER A 1 150 ? 18.624 -6.377 -20.407 1.00 93.19 150 SER A N 1
ATOM 1153 C CA . SER A 1 150 ? 18.348 -7.316 -19.326 1.00 93.19 150 SER A CA 1
ATOM 1154 C C . SER A 1 150 ? 17.015 -6.978 -18.669 1.00 93.19 150 SER A C 1
ATOM 1156 O O . SER A 1 150 ? 16.567 -5.833 -18.704 1.00 93.19 150 SER A O 1
ATOM 1158 N N . SER A 1 151 ? 16.388 -7.990 -18.073 1.00 93.00 151 SER A N 1
ATOM 1159 C CA . SER A 1 151 ? 15.101 -7.867 -17.388 1.00 93.00 151 SER A CA 1
ATOM 1160 C C . SER A 1 151 ? 15.146 -8.617 -16.054 1.00 93.00 151 SER A C 1
ATOM 1162 O O . SER A 1 151 ? 14.638 -9.742 -15.944 1.00 93.00 151 SER A O 1
ATOM 1164 N N . PRO A 1 152 ? 15.853 -8.050 -15.060 1.00 92.12 152 PRO A N 1
ATOM 1165 C CA . PRO A 1 152 ? 16.053 -8.703 -13.775 1.00 92.12 152 PRO A CA 1
ATOM 1166 C C . PRO A 1 152 ? 14.735 -8.918 -13.031 1.00 92.12 152 PRO A C 1
ATOM 1168 O O . PRO A 1 152 ? 14.508 -10.000 -12.499 1.00 92.12 152 PRO A O 1
ATOM 1171 N N . TRP A 1 153 ? 13.848 -7.922 -13.022 1.00 87.31 153 TRP A N 1
ATOM 1172 C CA . TRP A 1 153 ? 12.609 -7.998 -12.256 1.00 87.31 153 TRP A CA 1
ATOM 1173 C C . TRP A 1 153 ? 11.542 -8.819 -12.993 1.00 87.31 153 TRP A C 1
ATOM 1175 O O . TRP A 1 153 ? 10.958 -9.763 -12.458 1.00 87.31 153 TRP A O 1
ATOM 1185 N N . TRP A 1 154 ? 11.305 -8.498 -14.264 1.00 89.44 154 TRP A N 1
ATOM 1186 C CA . TRP A 1 154 ? 10.164 -9.012 -15.016 1.00 89.44 154 TRP A CA 1
ATOM 1187 C C . TRP A 1 154 ? 10.359 -10.418 -15.573 1.00 89.44 154 TRP A C 1
ATOM 1189 O O . TRP A 1 154 ? 9.428 -11.221 -15.544 1.00 89.44 154 TRP A O 1
ATOM 1199 N N . ARG A 1 155 ? 11.555 -10.744 -16.078 1.00 87.62 155 ARG A N 1
ATOM 1200 C CA . ARG A 1 155 ? 11.850 -12.086 -16.603 1.00 87.62 155 ARG A CA 1
ATOM 1201 C C . ARG A 1 155 ? 12.495 -12.985 -15.559 1.00 87.62 155 ARG A C 1
ATOM 1203 O O . ARG A 1 155 ? 12.078 -14.133 -15.442 1.00 87.62 155 ARG A O 1
ATOM 1210 N N . ALA A 1 156 ? 13.496 -12.503 -14.824 1.00 91.56 156 ALA A N 1
ATOM 1211 C CA . ALA A 1 156 ? 14.236 -13.361 -13.899 1.00 91.56 156 ALA A CA 1
ATOM 1212 C C . ALA A 1 156 ? 13.499 -13.553 -12.562 1.00 91.56 156 ALA A C 1
ATOM 1214 O O . ALA A 1 156 ? 13.113 -14.677 -12.242 1.00 91.56 156 ALA A O 1
ATOM 1215 N N . GLU A 1 157 ? 13.247 -12.480 -11.808 1.00 89.19 157 GLU A N 1
ATOM 1216 C CA . GLU A 1 157 ? 12.629 -12.564 -10.478 1.00 89.19 157 GLU A CA 1
ATOM 1217 C C . GLU A 1 157 ? 11.187 -13.084 -10.542 1.00 89.19 157 GLU A C 1
ATOM 1219 O O . GLU A 1 157 ? 10.851 -14.045 -9.852 1.00 89.19 157 GLU A O 1
ATOM 1224 N N . TRP A 1 158 ? 10.342 -12.528 -11.417 1.00 86.19 158 TRP A N 1
ATOM 1225 C CA . TRP A 1 158 ? 8.950 -12.979 -11.535 1.00 86.19 158 TRP A CA 1
ATOM 1226 C C . TRP A 1 158 ? 8.828 -14.466 -11.911 1.00 86.19 158 TRP A C 1
ATOM 1228 O O . TRP A 1 158 ? 7.962 -15.172 -11.388 1.00 86.19 158 TRP A O 1
ATOM 1238 N N . SER A 1 159 ? 9.718 -14.969 -12.775 1.00 85.81 159 SER A N 1
ATOM 1239 C CA . SER A 1 159 ? 9.787 -16.396 -13.119 1.00 85.81 159 SER A CA 1
ATOM 1240 C C . SER A 1 159 ? 10.248 -17.244 -11.930 1.00 85.81 159 SER A C 1
ATOM 1242 O O . SER A 1 159 ? 9.637 -18.272 -11.624 1.00 85.81 159 SER A O 1
ATOM 1244 N N . ALA A 1 160 ? 11.268 -16.788 -11.194 1.00 85.25 160 ALA A N 1
ATOM 1245 C CA . ALA A 1 160 ? 11.752 -17.465 -9.993 1.00 85.25 160 ALA A CA 1
ATOM 1246 C C . ALA A 1 160 ? 10.655 -17.587 -8.918 1.00 85.25 160 ALA A C 1
ATOM 1248 O O . ALA A 1 160 ? 10.479 -18.661 -8.335 1.00 85.25 160 ALA A O 1
ATOM 1249 N N . LEU A 1 161 ? 9.850 -16.534 -8.738 1.00 82.75 161 LEU A N 1
ATOM 1250 C CA . LEU A 1 161 ? 8.703 -16.491 -7.822 1.00 82.75 161 LEU A CA 1
ATOM 1251 C C . LEU A 1 161 ? 7.476 -17.282 -8.319 1.00 82.75 161 LEU A C 1
ATOM 1253 O O . LEU A 1 161 ? 6.439 -17.285 -7.660 1.00 82.75 161 LEU A O 1
ATOM 1257 N N . GLY A 1 162 ? 7.572 -17.975 -9.459 1.00 78.75 162 GLY A N 1
ATOM 1258 C CA . GLY A 1 162 ? 6.512 -18.849 -9.962 1.00 78.75 162 GLY A CA 1
ATOM 1259 C C . GLY A 1 162 ? 5.394 -18.122 -10.705 1.00 78.75 162 GLY A C 1
ATOM 1260 O O . GLY A 1 162 ? 4.265 -18.613 -10.731 1.00 78.75 162 GLY A O 1
ATOM 1261 N N . GLY A 1 163 ? 5.673 -16.944 -11.274 1.00 73.56 163 GLY A N 1
ATOM 1262 C CA . GLY A 1 163 ? 4.791 -16.250 -12.218 1.00 73.56 163 GLY A CA 1
ATOM 1263 C C . GLY A 1 163 ? 3.424 -15.837 -11.662 1.00 73.56 163 GLY A C 1
ATOM 1264 O O . GLY A 1 163 ? 2.512 -15.538 -12.433 1.00 73.56 163 GLY A O 1
ATOM 1265 N N . GLY A 1 164 ? 3.255 -15.859 -10.336 1.00 69.81 164 GLY A N 1
ATOM 1266 C CA . GLY A 1 164 ? 1.972 -15.654 -9.661 1.00 69.81 164 GLY A CA 1
ATOM 1267 C C . GLY A 1 164 ? 1.020 -16.857 -9.696 1.00 69.81 164 GLY A C 1
ATOM 1268 O O . GLY A 1 164 ? -0.090 -16.748 -9.178 1.00 69.81 164 GLY A O 1
ATOM 1269 N N . THR A 1 165 ? 1.425 -17.990 -10.278 1.00 66.00 165 THR A N 1
ATOM 1270 C CA . THR A 1 165 ? 0.632 -19.232 -10.313 1.00 66.00 165 THR A CA 1
ATOM 1271 C C . THR A 1 165 ? 0.974 -20.188 -9.175 1.00 66.00 165 THR A C 1
ATOM 1273 O O . THR A 1 165 ? 0.124 -20.971 -8.764 1.00 66.00 165 THR A O 1
ATOM 1276 N N . ASP A 1 166 ? 2.200 -20.115 -8.653 1.00 69.12 166 ASP A N 1
ATOM 1277 C CA . ASP A 1 166 ? 2.678 -20.993 -7.585 1.00 69.12 166 ASP A CA 1
ATOM 1278 C C . ASP A 1 166 ? 2.715 -20.257 -6.235 1.00 69.12 166 ASP A C 1
ATOM 1280 O O . ASP A 1 166 ? 3.704 -19.622 -5.864 1.00 69.12 166 ASP A O 1
ATOM 1284 N N . SER A 1 167 ? 1.616 -20.340 -5.478 1.00 60.38 167 SER A N 1
ATOM 1285 C CA . SER A 1 167 ? 1.500 -19.704 -4.158 1.00 60.38 167 SER A CA 1
ATOM 1286 C C . SER A 1 167 ? 2.411 -20.321 -3.092 1.00 60.38 167 SER A C 1
ATOM 1288 O O . SER A 1 167 ? 2.520 -19.755 -2.006 1.00 60.38 167 SER A O 1
ATOM 1290 N N . THR A 1 168 ? 3.040 -21.472 -3.366 1.00 65.00 168 THR A N 1
ATOM 1291 C CA . THR A 1 168 ? 3.986 -22.108 -2.436 1.00 65.00 168 THR A CA 1
ATOM 1292 C C . THR A 1 168 ? 5.366 -21.454 -2.479 1.00 65.00 168 THR A C 1
ATOM 1294 O O . THR A 1 168 ? 6.077 -21.471 -1.478 1.00 65.00 168 THR A O 1
ATOM 1297 N N . ARG A 1 169 ? 5.725 -20.817 -3.603 1.00 69.94 169 ARG A N 1
ATOM 1298 C CA . ARG A 1 169 ? 7.006 -20.110 -3.768 1.00 69.94 169 ARG A CA 1
ATOM 1299 C C . ARG A 1 169 ? 6.998 -18.709 -3.183 1.00 69.94 169 ARG A C 1
ATOM 1301 O O . ARG A 1 169 ? 8.013 -18.259 -2.662 1.00 69.94 169 ARG A O 1
ATOM 1308 N N . TYR A 1 170 ? 5.871 -18.010 -3.287 1.00 69.00 170 TYR A N 1
ATOM 1309 C CA . TYR A 1 170 ? 5.751 -16.650 -2.785 1.00 69.00 170 TYR A CA 1
ATOM 1310 C C . TYR A 1 170 ? 4.344 -16.369 -2.279 1.00 69.00 170 TYR A C 1
ATOM 1312 O O . TYR A 1 170 ? 3.377 -16.335 -3.043 1.00 69.00 170 TYR A O 1
ATOM 1320 N N . TRP A 1 171 ? 4.243 -16.112 -0.977 1.00 61.66 171 TRP A N 1
ATOM 1321 C CA . TRP A 1 171 ? 3.000 -15.679 -0.363 1.00 61.66 171 TRP A CA 1
ATOM 1322 C C . TRP A 1 171 ? 2.983 -14.148 -0.271 1.00 61.66 171 TRP A C 1
ATOM 1324 O O . TRP A 1 171 ? 3.812 -13.573 0.439 1.00 61.66 171 TRP A O 1
ATOM 1334 N N . PRO A 1 172 ? 2.083 -13.443 -0.986 1.00 68.38 172 PRO A N 1
ATOM 1335 C CA . PRO A 1 172 ? 2.156 -11.991 -1.045 1.00 68.38 172 PRO A CA 1
ATOM 1336 C C . PRO A 1 172 ? 1.831 -11.369 0.313 1.00 68.38 172 PRO A C 1
ATOM 1338 O O . PRO A 1 172 ? 0.694 -11.459 0.787 1.00 68.38 172 PRO A O 1
ATOM 1341 N N . PHE A 1 173 ? 2.810 -10.665 0.885 1.00 68.75 173 PHE A N 1
ATOM 1342 C CA . PHE A 1 173 ? 2.730 -9.989 2.187 1.00 68.75 173 PHE A CA 1
ATOM 1343 C C . PHE A 1 173 ? 1.488 -9.091 2.336 1.00 68.75 173 PHE A C 1
ATOM 1345 O O . PHE A 1 173 ? 0.899 -8.983 3.409 1.00 68.75 173 PHE A O 1
ATOM 1352 N N . SER A 1 174 ? 1.006 -8.516 1.233 1.00 66.69 174 SER A N 1
ATOM 1353 C CA . SER A 1 174 ? -0.167 -7.639 1.226 1.00 66.69 174 SER A CA 1
ATOM 1354 C C . SER A 1 174 ? -1.493 -8.298 1.609 1.00 66.69 174 SER A C 1
ATOM 1356 O O . SER A 1 174 ? -2.438 -7.571 1.916 1.00 66.69 174 SER A O 1
ATOM 1358 N N . HIS A 1 175 ? -1.606 -9.631 1.583 1.00 67.56 175 HIS A N 1
ATOM 1359 C CA . HIS A 1 175 ? -2.793 -10.307 2.121 1.00 67.56 175 HIS A CA 1
ATOM 1360 C C . HIS A 1 175 ? -2.819 -10.233 3.650 1.00 67.56 175 HIS A C 1
ATOM 1362 O O . HIS A 1 175 ? -3.873 -9.981 4.228 1.00 67.56 175 HIS A O 1
ATOM 1368 N N . VAL A 1 176 ? -1.654 -10.365 4.289 1.00 73.56 176 VAL A N 1
ATOM 1369 C CA . VAL A 1 176 ? -1.509 -10.243 5.745 1.00 73.56 176 VAL A CA 1
ATOM 1370 C C . VAL A 1 176 ? -1.768 -8.807 6.186 1.00 73.56 176 VAL A C 1
ATOM 1372 O O . VAL A 1 176 ? -2.566 -8.587 7.091 1.00 73.56 176 VAL A O 1
ATOM 1375 N N . GLU A 1 177 ? -1.181 -7.822 5.497 1.00 77.25 177 GLU A N 1
ATOM 1376 C CA . GLU A 1 177 ? -1.395 -6.394 5.794 1.00 77.25 177 GLU A CA 1
ATOM 1377 C C . GLU A 1 177 ? -2.887 -6.008 5.753 1.00 77.25 177 GLU A C 1
ATOM 1379 O O . GLU A 1 177 ? -3.348 -5.204 6.557 1.00 77.25 177 GLU A O 1
ATOM 1384 N N . GLN A 1 178 ? -3.665 -6.604 4.842 1.00 79.69 178 GLN A N 1
ATOM 1385 C CA . GLN A 1 178 ? -5.105 -6.349 4.706 1.00 79.69 178 GLN A CA 1
ATOM 1386 C C . GLN A 1 178 ? -5.969 -7.088 5.739 1.00 79.69 178 GLN A C 1
ATOM 1388 O O . GLN A 1 178 ? -7.109 -6.680 5.963 1.00 79.69 178 GLN A O 1
ATOM 1393 N N . LEU A 1 179 ? -5.454 -8.141 6.379 1.00 85.31 179 LEU A N 1
ATOM 1394 C CA . LEU A 1 179 ? -6.161 -8.867 7.437 1.00 85.31 179 LEU A CA 1
ATOM 1395 C C . LEU A 1 179 ? -6.138 -8.100 8.768 1.00 85.31 179 LEU A C 1
ATOM 1397 O O . LEU A 1 179 ? -7.111 -8.140 9.518 1.00 85.31 179 LEU A O 1
ATOM 1401 N N . ILE A 1 180 ? -5.059 -7.365 9.047 1.00 91.50 180 ILE A N 1
ATOM 1402 C CA . ILE A 1 180 ? -4.857 -6.667 10.326 1.00 91.50 180 ILE A CA 1
ATOM 1403 C C . ILE A 1 180 ? -5.992 -5.669 10.653 1.00 91.50 180 ILE A C 1
ATOM 1405 O O . ILE A 1 180 ? -6.530 -5.752 11.759 1.00 91.50 180 ILE A O 1
ATOM 1409 N N . PRO A 1 181 ? -6.443 -4.783 9.738 1.00 92.88 181 PRO A N 1
ATOM 1410 C CA . PRO A 1 181 ? -7.565 -3.885 10.021 1.00 92.88 181 PRO A CA 1
ATOM 1411 C C . PRO A 1 181 ? -8.863 -4.628 10.366 1.00 92.88 181 PRO A C 1
ATOM 1413 O O . PRO A 1 181 ? -9.622 -4.185 11.227 1.00 92.88 181 PRO A O 1
ATOM 1416 N N . ALA A 1 182 ? -9.120 -5.771 9.718 1.00 91.31 182 ALA A N 1
ATOM 1417 C CA . ALA A 1 182 ? -10.303 -6.584 9.990 1.00 91.31 182 ALA A CA 1
ATOM 1418 C C . ALA A 1 182 ? -10.243 -7.227 11.384 1.00 91.31 182 ALA A C 1
ATOM 1420 O O . ALA A 1 182 ? -11.260 -7.280 12.075 1.00 91.31 182 ALA A O 1
ATOM 1421 N N . LEU A 1 183 ? -9.054 -7.656 11.825 1.00 93.44 183 LEU A N 1
ATOM 1422 C CA . LEU A 1 183 ? -8.846 -8.170 13.181 1.00 93.44 183 LEU A CA 1
ATOM 1423 C C . LEU A 1 183 ? -9.128 -7.094 14.239 1.00 93.44 183 LEU A C 1
ATOM 1425 O O . LEU A 1 183 ? -9.881 -7.360 15.173 1.00 93.44 183 LEU A O 1
ATOM 1429 N N . PHE A 1 184 ? -8.608 -5.872 14.072 1.00 95.56 184 PHE A N 1
ATOM 1430 C CA . PHE A 1 184 ? -8.901 -4.767 14.997 1.00 95.56 184 PHE A CA 1
ATOM 1431 C C . PHE A 1 184 ? -10.389 -4.406 15.021 1.00 95.56 184 PHE A C 1
ATOM 1433 O O . PHE A 1 184 ? -10.969 -4.291 16.100 1.00 95.56 184 PHE A O 1
ATOM 1440 N N . ALA A 1 185 ? -11.042 -4.320 13.858 1.00 9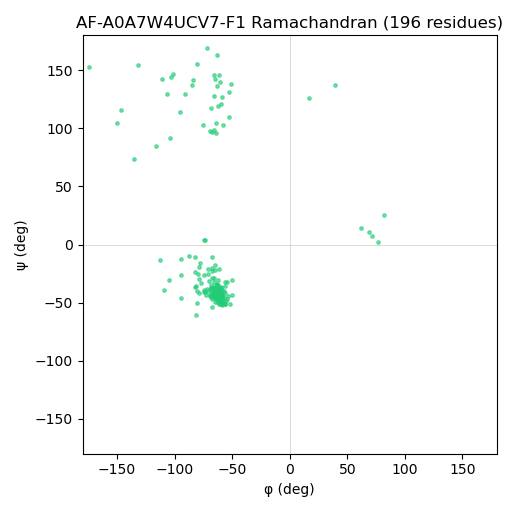5.31 185 ALA A N 1
ATOM 1441 C CA . ALA A 1 185 ? -12.487 -4.095 13.790 1.00 95.31 185 ALA A CA 1
ATOM 1442 C C . ALA A 1 185 ? -13.283 -5.194 14.523 1.00 95.31 185 ALA A C 1
ATOM 1444 O O . ALA A 1 185 ? -14.259 -4.893 15.216 1.00 95.31 185 ALA A O 1
ATOM 1445 N N . GLY A 1 186 ? -12.848 -6.455 14.414 1.00 94.88 186 GLY A N 1
ATOM 1446 C CA . GLY A 1 186 ? -13.413 -7.585 15.153 1.00 94.88 186 GLY A CA 1
ATOM 1447 C C . GLY A 1 186 ? -13.244 -7.445 16.667 1.00 94.88 186 GLY A C 1
ATOM 1448 O O . GLY A 1 186 ? -14.221 -7.586 17.401 1.00 94.88 186 GLY A O 1
ATOM 1449 N N . VAL A 1 187 ? -12.043 -7.086 17.132 1.00 94.19 187 VAL A N 1
ATOM 1450 C CA . VAL A 1 187 ? -11.754 -6.840 18.557 1.00 94.19 187 VAL A CA 1
ATOM 1451 C C . VAL A 1 187 ? -12.612 -5.699 19.110 1.00 94.19 187 VAL A C 1
ATOM 1453 O O . VAL A 1 187 ? -13.233 -5.857 20.160 1.00 94.19 187 VAL A O 1
ATOM 1456 N N . TYR A 1 188 ? -12.717 -4.574 18.398 1.00 95.00 188 TYR A N 1
ATOM 1457 C CA . TYR A 1 188 ? -13.552 -3.446 18.823 1.00 95.00 188 TYR A CA 1
ATOM 1458 C C . TYR A 1 188 ? -15.037 -3.800 18.869 1.00 95.00 188 TYR A C 1
ATOM 1460 O O . TYR A 1 188 ? -15.739 -3.395 19.795 1.00 95.00 188 TYR A O 1
ATOM 1468 N N . SER A 1 189 ? -15.515 -4.586 17.904 1.00 94.56 189 SER A N 1
ATOM 1469 C CA . SER A 1 189 ? -16.905 -5.051 17.877 1.00 94.56 189 SER A CA 1
ATOM 1470 C C . SER A 1 189 ? -17.206 -6.013 19.020 1.00 94.56 189 SER A C 1
ATOM 1472 O O . SER A 1 189 ? -18.233 -5.868 19.677 1.00 94.56 189 SER A O 1
ATOM 1474 N N . LEU A 1 190 ? -16.293 -6.939 19.321 1.00 92.31 190 LEU A N 1
ATOM 1475 C CA . LEU A 1 190 ? -16.420 -7.821 20.478 1.00 92.31 190 LEU A CA 1
ATOM 1476 C C . LEU A 1 190 ? -16.451 -7.021 21.788 1.00 92.31 190 LEU A C 1
ATOM 1478 O O . LEU A 1 190 ? -17.326 -7.247 22.619 1.00 92.31 190 LEU A O 1
ATOM 1482 N N . GLY A 1 191 ? -15.546 -6.051 21.951 1.00 90.25 191 GLY A N 1
ATOM 1483 C CA . GLY A 1 191 ? -15.513 -5.178 23.128 1.00 90.25 191 GLY A CA 1
ATOM 1484 C C . GLY A 1 191 ? -16.807 -4.380 23.314 1.00 90.25 191 GLY A C 1
ATOM 1485 O O . GLY A 1 191 ? -17.352 -4.342 24.415 1.00 90.25 191 GLY A O 1
ATOM 1486 N N . PHE A 1 192 ? -17.346 -3.805 22.235 1.00 90.75 192 PHE A N 1
ATOM 1487 C CA . PHE A 1 192 ? -18.631 -3.105 22.266 1.00 90.75 192 PHE A CA 1
ATOM 1488 C C . PHE A 1 192 ? -19.778 -4.029 22.692 1.00 90.75 192 PHE A C 1
ATOM 1490 O O . PHE A 1 192 ? -20.552 -3.661 23.571 1.00 90.75 192 PHE A O 1
ATOM 1497 N N . LEU A 1 193 ? -19.866 -5.241 22.130 1.00 90.75 193 LEU A N 1
ATOM 1498 C CA . LEU A 1 193 ? -20.909 -6.209 22.488 1.00 90.75 193 LEU A CA 1
ATOM 1499 C C . LEU A 1 193 ? -20.837 -6.615 23.966 1.00 90.75 193 LEU A C 1
ATOM 1501 O O . LEU A 1 193 ? -21.863 -6.645 24.640 1.00 90.75 193 LEU A O 1
ATOM 1505 N N . LEU A 1 194 ? -19.635 -6.879 24.486 1.00 87.50 194 LEU A N 1
ATOM 1506 C CA . LEU A 1 194 ? -19.441 -7.247 25.893 1.00 87.50 194 LEU A CA 1
ATOM 1507 C C . LEU A 1 194 ? -19.847 -6.129 26.861 1.00 87.50 194 LEU A C 1
ATOM 1509 O O . LEU A 1 194 ? -20.327 -6.420 27.955 1.00 87.50 194 LEU A O 1
ATOM 1513 N N . LEU A 1 195 ? -19.652 -4.866 26.476 1.00 84.62 195 LEU A N 1
ATOM 1514 C CA . LEU A 1 195 ? -20.055 -3.711 27.279 1.00 84.62 195 LEU A CA 1
ATOM 1515 C C . LEU A 1 195 ? -21.544 -3.381 27.128 1.00 84.62 195 LEU A C 1
ATOM 1517 O O . LEU A 1 195 ? -22.165 -2.973 28.099 1.00 84.62 195 LEU A O 1
ATOM 1521 N N . ALA A 1 196 ? -22.122 -3.564 25.940 1.00 84.38 196 ALA A N 1
ATOM 1522 C CA . ALA A 1 196 ? -23.521 -3.240 25.666 1.00 84.38 196 ALA A CA 1
ATOM 1523 C C . ALA A 1 196 ? -24.517 -4.237 26.284 1.00 84.38 196 ALA A C 1
ATOM 1525 O O . ALA A 1 196 ? -25.662 -3.873 26.532 1.00 84.38 196 ALA A O 1
ATOM 1526 N N . VAL A 1 197 ? -24.096 -5.487 26.504 1.00 81.75 197 VAL A N 1
ATOM 1527 C CA . VAL A 1 197 ? -24.912 -6.537 27.147 1.00 81.75 197 VAL A CA 1
ATOM 1528 C C . VAL A 1 197 ? -24.874 -6.442 28.684 1.00 81.75 197 VAL A C 1
ATOM 1530 O O . VAL A 1 197 ? -25.649 -7.117 29.360 1.00 81.75 197 VAL A O 1
ATOM 1533 N N . ARG A 1 198 ? -23.979 -5.620 29.239 1.00 68.69 198 ARG A N 1
ATOM 1534 C CA . ARG A 1 198 ? -23.745 -5.469 30.680 1.00 68.69 198 ARG A CA 1
ATOM 1535 C C . ARG A 1 198 ? -24.650 -4.412 31.309 1.00 68.69 198 ARG A C 1
ATOM 1537 O O . ARG A 1 198 ? -25.044 -4.631 32.476 1.00 68.69 198 ARG A O 1
#

Radius of gyration: 25.12 Å; Cα contacts (8 Å, |Δi|>4): 113; chains: 1; bounding box: 86×31×69 Å